Protein AF-A0A936VKD1-F1 (afdb_monomer)

Nearest PDB structures (foldseek):
  4mxm-assembly1_B  TM=1.965E-01  e=1.197E+00  Pseudomonas fluorescens A506
  6e3b-assembly11_K  TM=2.755E-01  e=7.730E+00  Saccharomyces cerevisiae

Foldseek 3Di:
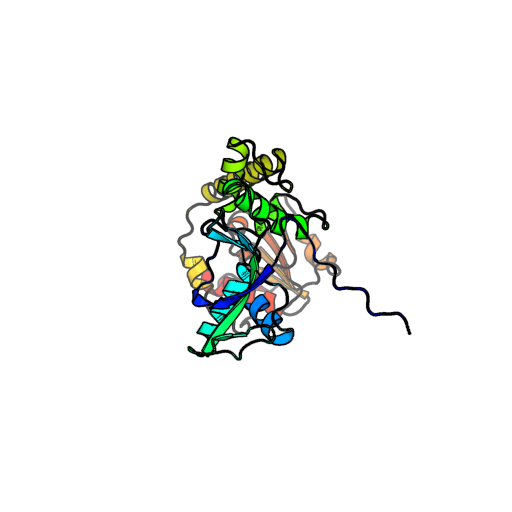DDDDPDPDDDDDFDKDKDWAFLVQAFAQPLAQFDAPLVVLLVCCQVPNDDDAFEAAPQRNHGLDPRSNSVSVVVCVVVVHDHGPQWDADPPPRGTIHIYMYTPHDPHNLRSNLVSLCVQLVVCVVPPDALVRSCVRGHPSPLVSQVVCVVVVNHRPNDDPVSSVVVVVVVVVVVVVVVVDDDDDCVLVVVVPDDDDFFPDFDDAQWWKQQALEIEHQYDPPPVCVSQVVVPDDPQEDEAEQDALCNCVDPSVVRGHYHYYHNDRRRVSSNQRSSCVVPNPVRMDID

Radius of gyration: 26.76 Å; Cα contacts (8 Å, |Δi|>4): 405; chains: 1; bounding box: 60×56×86 Å

Solvent-accessible surface area (backbone atoms only — not comparable to full-atom values): 16438 Å² total; per-residue (Å²): 132,82,76,81,74,76,83,82,79,85,84,77,83,53,80,42,80,46,73,43,53,57,88,72,66,41,65,47,89,83,63,30,67,64,64,65,42,66,63,46,38,52,48,29,65,76,72,25,55,83,76,61,26,33,44,22,76,48,63,70,16,26,52,41,47,49,54,61,50,52,16,50,53,49,40,56,75,70,69,51,81,85,38,52,69,52,46,63,40,92,86,80,65,44,52,14,42,47,31,34,34,54,70,52,41,96,34,41,71,52,35,54,28,48,34,50,28,65,58,47,56,73,49,59,85,69,79,63,50,62,68,61,55,48,70,48,35,43,88,58,42,63,58,53,55,49,55,25,49,76,70,72,54,56,32,92,74,48,55,75,66,41,55,50,52,49,51,52,52,52,50,53,50,51,52,54,53,69,74,42,77,88,71,67,67,60,70,62,66,67,64,75,58,84,84,66,82,54,85,45,89,51,50,79,75,42,42,30,37,52,62,87,24,39,42,33,21,33,46,76,81,81,40,38,86,74,56,54,79,73,72,63,69,96,56,50,43,83,35,75,69,45,55,48,59,54,83,72,36,78,65,42,82,75,26,41,37,45,29,26,18,60,49,33,66,52,47,8,34,28,53,43,53,48,28,75,77,63,35,71,86,37,50,47,75,114

Mean predicted aligned error: 15.58 Å

Structure (mmCIF, N/CA/C/O backbone):
data_AF-A0A936VKD1-F1
#
_entry.id   AF-A0A936VKD1-F1
#
loop_
_atom_site.group_PDB
_atom_site.id
_atom_site.type_symbol
_atom_site.label_atom_id
_atom_site.label_alt_id
_atom_site.label_comp_id
_atom_site.label_asym_id
_atom_site.label_entity_id
_atom_site.label_seq_id
_atom_site.pdbx_PDB_ins_code
_atom_site.Cartn_x
_atom_site.Cartn_y
_atom_site.Cartn_z
_atom_site.occupancy
_atom_site.B_iso_or_equiv
_atom_site.auth_seq_id
_atom_site.auth_comp_id
_atom_site.auth_asym_id
_atom_site.auth_atom_id
_atom_site.pdbx_PDB_model_num
ATOM 1 N N . MET A 1 1 ? 5.216 -3.128 50.193 1.00 58.25 1 MET A N 1
ATOM 2 C CA . MET A 1 1 ? 4.103 -3.042 49.227 1.00 58.25 1 MET A CA 1
ATOM 3 C C . MET A 1 1 ? 4.011 -1.588 48.810 1.00 58.25 1 MET A C 1
ATOM 5 O O . MET A 1 1 ? 3.770 -0.765 49.679 1.00 58.25 1 MET A O 1
ATOM 9 N N . GLN A 1 2 ? 4.347 -1.260 47.561 1.00 56.03 2 GLN A N 1
ATOM 10 C CA . GLN A 1 2 ? 4.120 0.087 47.027 1.00 56.03 2 GLN A CA 1
ATOM 11 C C . GLN A 1 2 ? 2.610 0.288 46.870 1.00 56.03 2 GLN A C 1
ATOM 13 O O . GLN A 1 2 ? 1.929 -0.613 46.381 1.00 56.03 2 GLN A O 1
ATOM 18 N N . GLU A 1 3 ? 2.099 1.431 47.327 1.00 60.09 3 GLU A N 1
ATOM 19 C CA . GLU A 1 3 ? 0.733 1.863 47.032 1.00 60.09 3 GLU A CA 1
ATOM 20 C C . GLU A 1 3 ? 0.516 1.870 45.510 1.00 60.09 3 GLU A C 1
ATOM 22 O O . GLU A 1 3 ? 1.412 2.302 44.776 1.00 60.09 3 GLU A O 1
ATOM 27 N N . PRO A 1 4 ? -0.638 1.393 45.008 1.00 67.69 4 PRO A N 1
ATOM 28 C CA . PRO A 1 4 ? -0.963 1.545 43.601 1.00 67.69 4 PRO A CA 1
ATOM 29 C C . PRO A 1 4 ? -1.038 3.043 43.303 1.00 67.69 4 PRO A C 1
ATOM 31 O O . PRO A 1 4 ? -1.819 3.766 43.922 1.00 67.69 4 PRO A O 1
ATOM 34 N N . ALA A 1 5 ? -0.190 3.508 42.385 1.00 72.06 5 ALA A N 1
ATOM 35 C CA . ALA A 1 5 ? -0.226 4.883 41.915 1.00 72.06 5 ALA A CA 1
ATOM 36 C C . ALA A 1 5 ? -1.662 5.231 41.495 1.00 72.06 5 ALA A C 1
ATOM 38 O O . ALA A 1 5 ? -2.307 4.456 40.783 1.00 72.06 5 ALA A O 1
ATOM 39 N N . LEU A 1 6 ? -2.163 6.377 41.965 1.00 65.12 6 LEU A N 1
ATOM 40 C CA . LEU A 1 6 ? -3.456 6.914 41.544 1.00 65.12 6 LEU A CA 1
ATOM 41 C C . LEU A 1 6 ? -3.527 6.904 40.008 1.00 65.12 6 LEU A C 1
ATOM 43 O O . LEU A 1 6 ? -2.542 7.286 39.367 1.00 65.12 6 LEU A O 1
ATOM 47 N N . PRO A 1 7 ? -4.652 6.478 39.405 1.00 71.50 7 PRO A N 1
ATOM 48 C CA . PRO A 1 7 ? -4.794 6.509 37.959 1.00 71.50 7 PRO A CA 1
ATOM 49 C C . PRO A 1 7 ? -4.613 7.952 37.490 1.00 71.50 7 PRO A C 1
ATOM 51 O O . PRO A 1 7 ? -5.345 8.853 37.899 1.00 71.50 7 PRO A O 1
ATOM 54 N N . LEU A 1 8 ? -3.588 8.174 36.668 1.00 79.50 8 LEU A N 1
ATOM 55 C CA . LEU A 1 8 ? -3.381 9.447 35.998 1.00 79.50 8 LEU A CA 1
ATOM 56 C C . LEU A 1 8 ? -4.588 9.683 35.086 1.00 79.50 8 LEU A C 1
ATOM 58 O O . LEU A 1 8 ? -4.890 8.842 34.242 1.00 79.50 8 LEU A O 1
ATOM 62 N N . THR A 1 9 ? -5.265 10.818 35.251 1.00 85.00 9 THR A N 1
ATOM 63 C CA . THR A 1 9 ? -6.270 11.290 34.294 1.00 85.00 9 THR A CA 1
ATOM 64 C C . THR A 1 9 ? -5.561 12.220 33.313 1.00 85.00 9 THR A C 1
ATOM 66 O O . THR A 1 9 ? -5.313 13.377 33.665 1.00 85.00 9 THR A O 1
ATOM 69 N N . PRO A 1 10 ? -5.159 11.741 32.123 1.00 86.25 10 PRO A N 1
ATOM 70 C CA . PRO A 1 10 ? -4.531 12.599 31.126 1.00 86.25 10 PRO A CA 1
ATOM 71 C C . PRO A 1 10 ? -5.489 13.720 30.685 1.00 86.25 10 PRO A C 1
ATOM 73 O O . PRO A 1 10 ? -6.709 13.547 30.689 1.00 86.25 10 PRO A O 1
ATOM 76 N N . THR A 1 11 ? -4.936 14.873 30.306 1.00 87.88 11 THR A N 1
ATOM 77 C CA . THR A 1 11 ? -5.671 16.025 29.755 1.00 87.88 11 THR A CA 1
ATOM 78 C C . THR A 1 11 ? -5.148 16.366 28.355 1.00 87.88 11 THR A C 1
ATOM 80 O O . THR A 1 11 ? -3.993 16.078 28.045 1.00 87.88 11 THR A O 1
ATOM 83 N N . GLY A 1 12 ? -5.989 16.975 27.509 1.00 87.81 12 GLY A N 1
ATOM 84 C CA . GLY A 1 12 ? -5.651 17.375 26.133 1.00 87.81 12 GLY A CA 1
ATOM 85 C C . GLY A 1 12 ? -6.444 16.622 25.060 1.00 87.81 12 GLY A C 1
ATOM 86 O O . GLY A 1 12 ? -7.459 15.994 25.366 1.00 87.81 12 GLY A O 1
ATOM 87 N N . ASP A 1 13 ? -5.970 16.692 23.815 1.00 88.62 13 ASP A N 1
ATOM 88 C CA . ASP A 1 13 ? -6.517 15.930 22.687 1.00 88.62 13 ASP A CA 1
ATOM 89 C C . ASP A 1 13 ? -5.991 14.495 22.766 1.00 88.62 13 ASP A C 1
ATOM 91 O O . ASP A 1 13 ? -4.842 14.209 22.429 1.00 88.62 13 ASP A O 1
ATOM 95 N N . LEU A 1 14 ? -6.819 13.598 23.300 1.00 93.12 14 LEU A N 1
ATOM 96 C CA . LEU A 1 14 ? -6.437 12.220 23.592 1.00 93.12 14 LEU A CA 1
ATOM 97 C C . LEU A 1 14 ? -7.019 11.250 22.573 1.00 93.12 14 LEU A C 1
ATOM 99 O O . LEU A 1 14 ? -8.158 11.397 22.130 1.00 93.12 14 LEU A O 1
ATOM 103 N N . LEU A 1 15 ? -6.260 10.192 22.296 1.00 95.38 15 LEU A N 1
ATOM 104 C CA . LEU A 1 15 ? -6.776 9.031 21.589 1.00 95.38 15 LEU A CA 1
ATOM 105 C C . LEU A 1 15 ? -7.700 8.221 22.500 1.00 95.38 15 LEU A C 1
ATOM 107 O O . LEU A 1 15 ? -7.407 7.968 23.670 1.00 95.38 15 LEU A O 1
ATOM 111 N N . THR A 1 16 ? -8.807 7.764 21.929 1.00 95.50 16 THR A N 1
ATOM 112 C CA . THR A 1 16 ? -9.763 6.860 22.570 1.00 95.50 16 THR A CA 1
ATOM 113 C C . THR A 1 16 ? -10.031 5.672 21.663 1.00 95.50 16 THR A C 1
ATOM 115 O O . THR A 1 16 ? -10.174 5.832 20.456 1.00 95.50 16 THR A O 1
ATOM 118 N N . LEU A 1 17 ? -10.123 4.473 22.238 1.00 96.88 17 LEU A N 1
ATOM 119 C CA . LEU A 1 17 ? -10.451 3.261 21.494 1.00 96.88 17 LEU A CA 1
ATOM 120 C C . LEU A 1 17 ? -11.925 2.917 21.701 1.00 96.88 17 LEU A C 1
ATOM 122 O O . LEU A 1 17 ? -12.384 2.770 22.835 1.00 96.88 17 LEU A O 1
ATOM 126 N N . ARG A 1 18 ? -12.670 2.783 20.605 1.00 97.00 18 ARG A N 1
ATOM 127 C CA . ARG A 1 18 ? -14.089 2.410 20.618 1.00 97.00 18 ARG A CA 1
ATOM 128 C C . ARG A 1 18 ? -14.335 1.283 19.629 1.00 97.00 18 ARG A C 1
ATOM 130 O O . ARG A 1 18 ? -13.748 1.265 18.557 1.00 97.00 18 ARG A O 1
ATOM 137 N N . TYR A 1 19 ? -15.216 0.356 19.987 1.00 97.44 19 TYR A N 1
ATOM 138 C CA . TYR A 1 19 ? -15.671 -0.679 19.065 1.00 97.44 19 TYR A CA 1
ATOM 139 C C . TYR A 1 19 ? -16.863 -0.158 18.264 1.00 97.44 19 TYR A C 1
ATOM 141 O O . TYR A 1 19 ? -17.827 0.324 18.859 1.00 97.44 19 TYR A O 1
ATOM 149 N N . VAL A 1 20 ? -16.803 -0.262 16.938 1.00 96.56 20 VAL A N 1
ATOM 150 C CA . VAL A 1 20 ? -17.886 0.149 16.029 1.00 96.56 20 VAL A CA 1
ATOM 151 C C . VAL A 1 20 ? -18.286 -1.010 15.118 1.00 96.56 20 VAL A C 1
ATOM 153 O O . VAL A 1 20 ? -17.421 -1.831 14.808 1.00 96.56 20 VAL A O 1
ATOM 156 N N . PRO A 1 21 ? -19.556 -1.100 14.681 1.00 97.31 21 PRO A N 1
ATOM 157 C CA . PRO A 1 21 ? -19.974 -2.109 13.711 1.00 97.31 21 PRO A CA 1
ATOM 158 C C . PRO A 1 21 ? -19.114 -2.058 12.445 1.00 97.31 21 PRO A C 1
ATOM 160 O O . PRO A 1 21 ? -18.787 -0.974 11.960 1.00 97.31 21 PRO A O 1
ATOM 163 N N . LEU A 1 22 ? -18.750 -3.219 11.903 1.00 96.44 22 LEU A N 1
ATOM 164 C CA . LEU A 1 22 ? -17.915 -3.329 10.704 1.00 96.44 22 LEU A CA 1
ATOM 165 C C . LEU A 1 22 ? -18.563 -2.648 9.486 1.00 96.44 22 LEU A C 1
ATOM 167 O O . LEU A 1 22 ? -17.861 -2.059 8.668 1.00 96.44 22 LEU A O 1
ATOM 171 N N . SER A 1 23 ? -19.895 -2.658 9.399 1.00 95.12 23 SER A N 1
ATOM 172 C CA . SER A 1 23 ? -20.678 -1.934 8.389 1.00 95.12 23 SER A CA 1
ATOM 173 C C . SER A 1 23 ? -20.593 -0.409 8.499 1.00 95.12 23 SER A C 1
ATOM 175 O O . SER A 1 23 ? -20.856 0.285 7.520 1.00 95.12 23 SER A O 1
ATOM 177 N N . ALA A 1 24 ? -20.214 0.129 9.663 1.00 94.44 24 ALA A N 1
ATOM 178 C CA . ALA A 1 24 ? -20.020 1.563 9.866 1.00 94.44 24 ALA A CA 1
ATOM 179 C C . ALA A 1 24 ? -18.603 2.031 9.491 1.00 94.44 24 ALA A C 1
ATOM 181 O O . ALA A 1 24 ? -18.321 3.229 9.563 1.00 94.44 24 ALA A O 1
ATOM 182 N N . ALA A 1 25 ? -17.705 1.114 9.113 1.00 92.94 25 ALA A N 1
ATOM 183 C CA . ALA A 1 25 ? -16.357 1.455 8.690 1.00 92.94 25 ALA A CA 1
ATOM 184 C C . ALA A 1 25 ? -16.382 2.241 7.372 1.00 92.94 25 ALA A C 1
ATOM 186 O O . ALA A 1 25 ? -16.797 1.728 6.332 1.00 92.94 25 ALA A O 1
ATOM 187 N N . LYS A 1 26 ? -15.914 3.489 7.424 1.00 93.50 26 LYS A N 1
ATOM 188 C CA . LYS A 1 26 ? -15.780 4.366 6.260 1.00 93.50 26 LYS A CA 1
ATOM 189 C C . LYS A 1 26 ? -14.318 4.438 5.862 1.00 93.50 26 LYS A C 1
ATOM 191 O O . LYS A 1 26 ? -13.493 4.872 6.660 1.00 93.50 26 LYS A O 1
ATOM 196 N N . LEU A 1 27 ? -14.007 4.018 4.644 1.00 91.75 27 LEU A N 1
ATOM 197 C CA . LEU A 1 27 ? -12.657 4.099 4.094 1.00 91.75 27 LEU A CA 1
ATOM 198 C C . LEU A 1 27 ? -12.457 5.443 3.398 1.00 91.75 27 LEU A C 1
ATOM 200 O O . LEU A 1 27 ? -13.410 6.039 2.891 1.00 91.75 27 LEU A O 1
ATOM 204 N N . TRP A 1 28 ? -11.216 5.918 3.381 1.00 87.75 28 TRP A N 1
ATOM 205 C CA . TRP A 1 28 ? -10.852 7.120 2.640 1.00 87.75 28 TRP A CA 1
ATOM 206 C C . TRP A 1 28 ? -11.022 6.892 1.129 1.00 87.75 28 TRP A C 1
ATOM 208 O O . TRP A 1 28 ? -10.318 6.088 0.525 1.00 87.75 28 TRP A O 1
ATOM 218 N N . ASP A 1 29 ? -11.950 7.629 0.520 1.00 84.62 29 ASP A N 1
ATOM 219 C CA . ASP A 1 29 ? -12.351 7.545 -0.893 1.00 84.62 29 ASP A CA 1
ATOM 220 C C . ASP A 1 29 ? -11.212 7.755 -1.906 1.00 84.62 29 ASP A C 1
ATOM 222 O O . ASP A 1 29 ? -11.223 7.151 -2.977 1.00 84.62 29 ASP A O 1
ATOM 226 N N . ARG A 1 30 ? -10.224 8.596 -1.578 1.00 84.19 30 ARG A N 1
ATOM 227 C CA . ARG A 1 30 ? -9.048 8.863 -2.424 1.00 84.19 30 ARG A CA 1
ATOM 228 C C . ARG A 1 30 ? -7.816 8.054 -2.020 1.00 84.19 30 ARG A C 1
ATOM 230 O O . ARG A 1 30 ? -6.728 8.329 -2.524 1.00 84.19 30 ARG A O 1
ATOM 237 N N . ASN A 1 31 ? -7.943 7.080 -1.121 1.00 84.94 31 ASN A N 1
ATOM 238 C CA . ASN A 1 3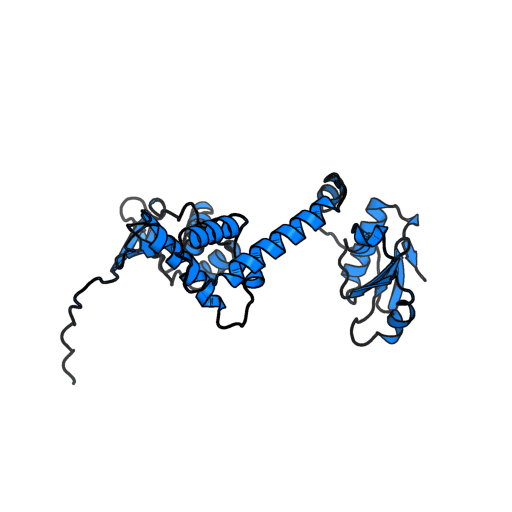1 ? -6.807 6.256 -0.730 1.00 84.94 31 ASN A CA 1
ATOM 239 C C . ASN A 1 31 ? -6.331 5.398 -1.910 1.00 84.94 31 ASN A C 1
ATOM 241 O O . ASN A 1 31 ? -6.927 4.375 -2.231 1.00 84.94 31 ASN A O 1
ATOM 245 N N . ALA A 1 32 ? -5.218 5.786 -2.528 1.00 83.38 32 ALA A N 1
ATOM 246 C CA . ALA A 1 32 ? -4.608 5.013 -3.602 1.00 83.38 32 ALA A CA 1
ATOM 247 C C . ALA A 1 32 ? -3.728 3.858 -3.086 1.00 83.38 32 ALA A C 1
ATOM 249 O O . ALA A 1 32 ? -3.095 3.184 -3.891 1.00 83.38 32 ALA A O 1
ATOM 250 N N . LYS A 1 33 ? -3.604 3.632 -1.771 1.00 91.69 33 LYS A N 1
ATOM 251 C CA . LYS A 1 33 ? -2.694 2.614 -1.232 1.00 91.69 33 LYS A CA 1
ATOM 252 C C . LYS A 1 33 ? -3.158 1.211 -1.628 1.00 91.69 33 LYS A C 1
ATOM 254 O O . LYS A 1 33 ? -4.296 0.834 -1.383 1.00 91.69 33 LYS A O 1
ATOM 259 N N . LEU A 1 34 ? -2.246 0.413 -2.181 1.00 88.94 34 LEU A N 1
ATOM 260 C CA . LEU A 1 34 ? -2.504 -0.995 -2.480 1.00 88.94 34 LEU A CA 1
ATOM 261 C C . LEU A 1 34 ? -2.416 -1.848 -1.210 1.00 88.94 34 LEU A C 1
ATOM 263 O O . LEU A 1 34 ? -1.584 -1.596 -0.324 1.00 88.94 34 LEU A O 1
ATOM 267 N N . HIS A 1 35 ? -3.247 -2.886 -1.147 1.00 90.00 35 HIS A N 1
ATOM 268 C CA . HIS A 1 35 ? -3.382 -3.768 0.006 1.00 90.00 35 HIS A CA 1
ATOM 269 C C . HIS A 1 35 ? -3.363 -5.241 -0.425 1.00 90.00 35 HIS A C 1
ATOM 271 O O . HIS A 1 35 ? -4.112 -5.645 -1.310 1.00 90.00 35 HIS A O 1
ATOM 277 N N . ASP A 1 36 ? -2.534 -6.057 0.232 1.00 92.81 36 ASP A N 1
ATOM 278 C CA . ASP A 1 36 ? -2.571 -7.515 0.084 1.00 92.81 36 ASP A CA 1
ATOM 279 C C . ASP A 1 36 ? -3.601 -8.097 1.059 1.00 92.81 36 ASP A C 1
ATOM 281 O O . ASP A 1 36 ? -3.300 -8.460 2.201 1.00 92.81 36 ASP A O 1
ATOM 285 N N . ILE A 1 37 ? -4.854 -8.131 0.609 1.00 93.44 37 ILE A N 1
ATOM 286 C CA . ILE A 1 37 ? -5.994 -8.577 1.414 1.00 93.44 37 ILE A CA 1
ATOM 287 C C . ILE A 1 37 ? -5.832 -10.032 1.874 1.00 93.44 37 ILE A C 1
ATOM 289 O O . ILE A 1 37 ? -6.180 -10.354 3.011 1.00 93.44 37 ILE A O 1
ATOM 293 N N . GLY A 1 38 ? -5.266 -10.902 1.032 1.00 94.75 38 GLY A N 1
ATOM 294 C CA . GLY A 1 38 ? -5.079 -12.318 1.348 1.00 94.75 38 GLY A CA 1
ATOM 295 C C . GLY A 1 38 ? -4.063 -12.532 2.470 1.00 94.75 38 GLY A C 1
ATOM 296 O O . GLY A 1 38 ? -4.350 -13.231 3.452 1.00 94.75 38 GLY A O 1
ATOM 297 N N . ALA A 1 39 ? -2.899 -11.885 2.374 1.00 95.12 39 ALA A N 1
ATOM 298 C CA . ALA A 1 39 ? -1.882 -11.946 3.421 1.00 95.12 39 ALA A CA 1
ATOM 299 C C . ALA A 1 39 ? -2.371 -11.303 4.729 1.00 95.12 39 ALA A C 1
ATOM 301 O O . ALA A 1 39 ? -2.155 -11.854 5.814 1.00 95.12 39 ALA A O 1
ATOM 302 N N . LEU A 1 40 ? -3.086 -10.175 4.642 1.00 96.31 40 LEU A N 1
ATOM 303 C CA . LEU A 1 40 ? -3.670 -9.500 5.803 1.00 96.31 40 LEU A CA 1
ATOM 304 C C . LEU A 1 40 ? -4.704 -10.376 6.518 1.00 96.31 40 LEU A C 1
ATOM 306 O O . LEU A 1 40 ? -4.614 -10.537 7.735 1.00 96.31 40 LEU A O 1
ATOM 310 N N . ALA A 1 41 ? -5.642 -10.979 5.783 1.00 96.38 41 ALA A N 1
ATOM 311 C CA . ALA A 1 41 ? -6.643 -11.882 6.350 1.00 96.38 41 ALA A CA 1
ATOM 312 C C . ALA A 1 41 ? -5.985 -13.090 7.036 1.00 96.38 41 ALA A C 1
ATOM 314 O O . ALA A 1 41 ? -6.334 -13.432 8.167 1.00 96.38 41 ALA A O 1
ATOM 315 N N . THR A 1 42 ? -4.969 -13.680 6.397 1.00 96.94 42 THR A N 1
ATOM 316 C CA . THR A 1 42 ? -4.190 -14.793 6.963 1.00 96.94 42 THR A CA 1
ATOM 317 C C . THR A 1 42 ? -3.502 -14.384 8.268 1.00 96.94 42 THR A C 1
ATOM 319 O O . THR A 1 42 ? -3.612 -15.076 9.281 1.00 96.94 42 THR A O 1
ATOM 322 N N . SER A 1 43 ? -2.839 -13.227 8.279 1.00 97.81 43 SER A N 1
ATOM 323 C CA . SER A 1 43 ? -2.171 -12.691 9.469 1.00 97.81 43 SER A CA 1
ATOM 324 C C . SER A 1 43 ? -3.156 -12.421 10.612 1.00 97.81 43 SER A C 1
ATOM 326 O O . SER A 1 43 ? -2.914 -12.819 11.755 1.00 97.81 43 SER A O 1
ATOM 328 N N . ILE A 1 44 ? -4.309 -11.816 10.307 1.00 98.19 44 ILE A N 1
ATOM 329 C CA . ILE A 1 44 ? -5.375 -11.545 11.279 1.00 98.19 44 ILE A CA 1
ATOM 330 C C . ILE A 1 44 ? -5.931 -12.850 11.862 1.00 98.19 44 ILE A C 1
ATOM 332 O O . ILE A 1 44 ? -6.109 -12.940 13.079 1.00 98.19 44 ILE A O 1
ATOM 336 N N . ALA A 1 45 ? -6.176 -13.867 11.034 1.00 97.00 45 ALA A N 1
ATOM 337 C CA . ALA A 1 45 ? -6.657 -15.168 11.493 1.00 97.00 45 ALA A CA 1
ATOM 338 C C . ALA A 1 45 ? -5.658 -15.840 12.452 1.00 97.00 45 ALA A C 1
ATOM 340 O O . ALA A 1 45 ? -6.046 -16.330 13.514 1.00 97.00 45 ALA A O 1
ATOM 341 N N . LEU A 1 46 ? -4.362 -15.804 12.123 1.00 97.44 46 LEU A N 1
ATOM 342 C CA . LEU A 1 46 ? -3.306 -16.429 12.926 1.00 97.44 46 LEU A CA 1
ATOM 343 C C . LEU A 1 46 ? -3.023 -15.683 14.236 1.00 97.44 46 LEU A C 1
ATOM 345 O O . LEU A 1 46 ? -2.801 -16.296 15.285 1.00 97.44 46 LEU A O 1
ATOM 349 N N . HIS A 1 47 ? -2.989 -14.352 14.193 1.00 97.75 47 HIS A N 1
ATOM 350 C CA . HIS A 1 47 ? -2.437 -13.547 15.284 1.00 97.75 47 HIS A CA 1
ATOM 351 C C . HIS A 1 47 ? -3.478 -12.730 16.050 1.00 97.75 47 HIS A C 1
ATOM 353 O O . HIS A 1 47 ? -3.162 -12.213 17.136 1.00 97.75 47 HIS A O 1
ATOM 359 N N . GLY A 1 48 ? -4.709 -12.678 15.544 1.00 97.69 48 GLY A N 1
ATOM 360 C CA . GLY A 1 48 ? -5.748 -11.755 15.971 1.00 97.69 48 GLY A CA 1
ATOM 361 C C . GLY A 1 48 ? -5.544 -10.355 15.394 1.00 97.69 48 GLY A C 1
ATOM 362 O O . GLY A 1 48 ? -4.469 -9.993 14.918 1.00 97.69 48 GLY A O 1
ATOM 363 N N . PHE A 1 49 ? -6.586 -9.542 15.494 1.00 97.94 49 PHE A N 1
ATOM 364 C CA . PHE A 1 49 ? -6.563 -8.137 15.133 1.00 97.94 49 PHE A CA 1
ATOM 365 C C . PHE A 1 49 ? -5.908 -7.314 16.247 1.00 97.94 49 PHE A C 1
ATOM 367 O O . PHE A 1 49 ? -6.386 -7.314 17.384 1.00 97.94 49 PHE A O 1
ATOM 374 N N . ARG A 1 50 ? -4.783 -6.656 15.945 1.00 95.94 50 ARG A N 1
ATOM 375 C CA . ARG A 1 50 ? -3.937 -5.991 16.957 1.00 95.94 50 ARG A CA 1
ATOM 376 C C . ARG A 1 50 ? -3.693 -4.511 16.727 1.00 95.94 50 ARG A C 1
ATOM 378 O O . ARG A 1 50 ? -3.254 -3.845 17.656 1.00 95.94 50 ARG A O 1
ATOM 385 N N . ASP A 1 51 ? -3.949 -4.027 15.521 1.00 94.19 51 ASP A N 1
ATOM 386 C CA . ASP A 1 51 ? -3.600 -2.668 15.132 1.00 94.19 51 ASP A CA 1
ATOM 387 C C . ASP A 1 51 ? -4.847 -1.955 14.581 1.00 94.19 51 ASP A C 1
ATOM 389 O O . ASP A 1 51 ? -5.216 -2.169 13.417 1.00 94.19 51 ASP A O 1
ATOM 393 N N . PRO A 1 52 ? -5.579 -1.230 15.451 1.00 96.44 52 PRO A N 1
ATOM 394 C CA . PRO A 1 52 ? -6.849 -0.606 15.103 1.00 96.44 52 PRO A CA 1
ATOM 395 C C . PRO A 1 52 ? -6.673 0.522 14.076 1.00 96.44 52 PRO A C 1
ATOM 397 O O . PRO A 1 52 ? -5.711 1.277 14.177 1.00 96.44 52 PRO A O 1
ATOM 400 N N . PRO A 1 53 ? -7.589 0.677 13.100 1.00 96.94 53 PRO A N 1
ATOM 401 C CA . PRO A 1 53 ? -7.638 1.880 12.273 1.00 96.94 53 PRO A CA 1
ATOM 402 C C . PRO A 1 53 ? -7.945 3.115 13.129 1.00 96.94 53 PRO A C 1
ATOM 404 O O . PRO A 1 53 ? -8.583 3.001 14.181 1.00 96.94 53 PRO A O 1
ATOM 407 N N . ALA A 1 54 ? -7.558 4.294 12.647 1.00 97.19 54 ALA A N 1
ATOM 408 C CA . ALA A 1 54 ? -7.957 5.568 13.236 1.00 97.19 54 ALA A CA 1
ATOM 409 C C . ALA A 1 54 ? -8.961 6.290 12.341 1.00 97.19 54 ALA A C 1
ATOM 411 O O . ALA A 1 54 ? -8.759 6.419 11.132 1.00 97.19 54 ALA A O 1
ATOM 412 N N . TYR A 1 55 ? -10.041 6.764 12.953 1.00 97.44 55 TYR A N 1
ATOM 413 C CA . TYR A 1 55 ? -11.019 7.638 12.325 1.00 97.44 55 TYR A CA 1
ATOM 414 C C . TYR A 1 55 ? -10.591 9.096 12.472 1.00 97.44 55 TYR A C 1
ATOM 416 O O . TYR A 1 55 ? -10.252 9.522 13.575 1.00 97.44 55 TYR A O 1
ATOM 424 N N . ASP A 1 56 ? -10.691 9.851 11.381 1.00 97.25 56 ASP A N 1
ATOM 425 C CA . ASP A 1 56 ? -10.437 11.288 11.352 1.00 97.25 56 ASP A CA 1
ATOM 426 C C . ASP A 1 56 ? -11.719 12.048 10.979 1.00 97.25 56 ASP A C 1
ATOM 428 O O . ASP A 1 56 ? -12.328 11.815 9.930 1.00 97.25 56 ASP A O 1
ATOM 432 N N . ALA A 1 57 ? -12.143 12.973 11.840 1.00 95.75 57 ALA A N 1
ATOM 433 C CA . ALA A 1 57 ? -13.368 13.741 11.643 1.00 95.75 57 ALA A CA 1
ATOM 434 C C . ALA A 1 57 ? -13.306 14.733 10.469 1.00 95.75 57 ALA A C 1
ATOM 436 O O . ALA A 1 57 ? -14.350 15.043 9.894 1.00 95.75 57 ALA A O 1
ATOM 437 N N . ALA A 1 58 ? -12.124 15.234 10.099 1.00 95.62 58 ALA A N 1
ATOM 438 C CA . ALA A 1 58 ? -11.969 16.121 8.947 1.00 95.62 58 ALA A CA 1
ATOM 439 C C . ALA A 1 58 ? -12.047 15.355 7.618 1.00 95.62 58 ALA A C 1
ATOM 441 O O . ALA A 1 58 ? -12.400 15.944 6.591 1.00 95.62 58 ALA A O 1
ATOM 442 N N . LEU A 1 59 ? -11.738 14.056 7.642 1.00 94.00 59 LEU A N 1
ATOM 443 C CA . LEU A 1 59 ? -11.904 13.145 6.512 1.00 94.00 59 LEU A CA 1
ATOM 4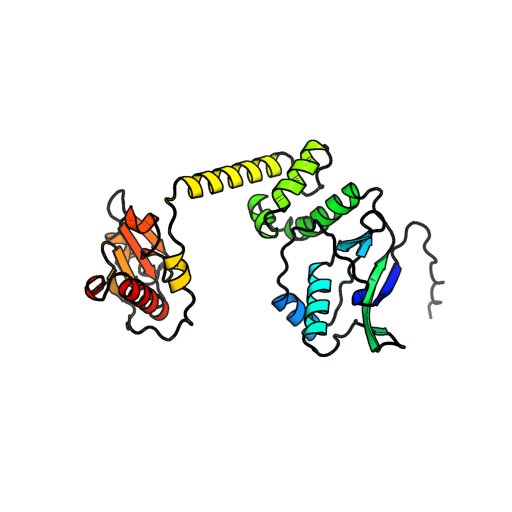44 C C . LEU A 1 59 ? -13.288 12.470 6.476 1.00 94.00 59 LEU A C 1
ATOM 446 O O . LEU A 1 59 ? -13.718 12.048 5.406 1.00 94.00 59 LEU A O 1
ATOM 450 N N . ASP A 1 60 ? -13.972 12.377 7.623 1.00 95.38 60 ASP A N 1
ATOM 451 C CA . ASP A 1 60 ? -15.157 11.523 7.846 1.00 95.38 60 ASP A CA 1
ATOM 452 C C . ASP A 1 60 ? -14.905 10.063 7.420 1.00 95.38 60 ASP A C 1
ATOM 454 O O . ASP A 1 60 ? -15.776 9.374 6.886 1.00 95.38 60 ASP A O 1
ATOM 458 N N . ALA A 1 61 ? -13.677 9.587 7.634 1.00 96.62 61 ALA A N 1
ATOM 459 C CA . ALA A 1 61 ? -13.242 8.252 7.245 1.00 96.62 61 ALA A CA 1
ATOM 460 C C . ALA A 1 61 ? -12.014 7.797 8.043 1.00 96.62 61 ALA A C 1
ATOM 462 O O . ALA A 1 61 ? -11.428 8.552 8.821 1.00 96.62 61 ALA A O 1
ATOM 463 N N . PHE A 1 62 ? -11.615 6.545 7.837 1.00 96.25 62 PHE A N 1
ATOM 464 C CA . PHE A 1 62 ? -10.379 6.002 8.372 1.00 96.25 62 PHE A CA 1
ATOM 465 C C . PHE A 1 62 ? -9.182 6.532 7.591 1.00 96.25 62 PHE A C 1
ATOM 467 O O . PHE A 1 62 ? -9.020 6.271 6.396 1.00 96.25 62 PHE A O 1
ATOM 474 N N . VAL A 1 63 ? -8.326 7.270 8.290 1.00 95.12 63 VAL A N 1
ATOM 475 C CA . VAL A 1 63 ? -7.101 7.829 7.712 1.00 95.12 63 VAL A CA 1
ATOM 476 C C . VAL A 1 63 ? -5.979 6.786 7.644 1.00 95.12 63 VAL A C 1
ATOM 478 O O . VAL A 1 63 ? -5.130 6.833 6.757 1.00 95.12 63 VAL A O 1
ATOM 481 N N . GLU A 1 64 ? -6.025 5.781 8.520 1.00 94.00 64 GLU A N 1
ATOM 482 C CA . GLU A 1 64 ? -5.088 4.659 8.571 1.00 94.00 64 GLU A CA 1
ATOM 483 C C . GLU A 1 64 ? -5.809 3.333 8.845 1.00 94.00 64 GLU A C 1
ATOM 485 O O . GLU A 1 64 ? -6.941 3.297 9.328 1.00 94.00 64 GLU A O 1
ATOM 490 N N . GLY A 1 65 ? -5.152 2.215 8.528 1.00 94.25 65 GLY A N 1
ATOM 491 C CA . GLY A 1 65 ? -5.718 0.879 8.737 1.00 94.25 65 GLY A CA 1
ATOM 492 C C . GLY A 1 65 ? -6.789 0.457 7.718 1.00 94.25 65 GLY A C 1
ATOM 493 O O . GLY A 1 65 ? -7.502 -0.516 7.973 1.00 94.25 65 GLY A O 1
ATOM 494 N N . ASN A 1 66 ? -6.876 1.130 6.561 1.00 93.75 66 ASN A N 1
ATOM 495 C CA . ASN A 1 66 ? -7.817 0.806 5.478 1.00 93.75 66 ASN A CA 1
ATOM 496 C C . ASN A 1 66 ? -7.704 -0.665 5.028 1.00 93.75 66 ASN A C 1
ATOM 498 O O . ASN A 1 66 ? -8.658 -1.418 5.193 1.00 93.75 66 ASN A O 1
ATOM 502 N N . GLY A 1 67 ? -6.520 -1.133 4.614 1.00 94.19 67 GLY A N 1
ATOM 503 C CA . GLY A 1 67 ? -6.350 -2.521 4.153 1.00 94.19 67 GLY A CA 1
ATOM 504 C C . GLY A 1 67 ? -6.705 -3.600 5.185 1.00 94.19 67 GLY A C 1
ATOM 505 O O . GLY A 1 67 ? -7.248 -4.646 4.841 1.00 94.19 67 GLY A O 1
ATOM 506 N N . ARG A 1 68 ? -6.452 -3.360 6.479 1.00 95.25 68 ARG A N 1
ATOM 507 C CA . ARG A 1 68 ? -6.860 -4.290 7.552 1.00 95.25 68 ARG A CA 1
ATOM 508 C C . ARG A 1 68 ? -8.375 -4.315 7.742 1.00 95.25 68 ARG A C 1
ATOM 510 O O . ARG A 1 68 ? -8.936 -5.359 8.063 1.00 95.25 68 ARG A O 1
ATOM 517 N N . THR A 1 69 ? -9.021 -3.171 7.551 1.00 96.25 69 THR A N 1
ATOM 518 C CA . THR A 1 69 ? -10.478 -3.047 7.596 1.00 96.25 69 THR A CA 1
ATOM 519 C C . THR A 1 69 ? -11.111 -3.772 6.411 1.00 96.25 69 THR A C 1
ATOM 521 O O . THR A 1 69 ? -12.020 -4.572 6.613 1.00 96.25 69 THR A O 1
ATOM 524 N N . GLU A 1 70 ? -10.575 -3.586 5.204 1.00 95.69 70 GLU A N 1
ATOM 525 C CA . GLU A 1 70 ? -10.999 -4.314 4.002 1.00 95.69 70 GLU A CA 1
ATOM 526 C C . GLU A 1 70 ? -10.813 -5.826 4.157 1.00 95.69 70 GLU A C 1
ATOM 528 O O . GLU A 1 70 ? -11.713 -6.599 3.835 1.00 95.69 70 GLU A O 1
ATOM 533 N N . ALA A 1 71 ? -9.687 -6.266 4.729 1.00 96.62 71 ALA A N 1
ATOM 534 C CA . ALA A 1 71 ? -9.463 -7.677 5.023 1.00 96.62 71 ALA A CA 1
ATOM 535 C C . ALA A 1 71 ? -10.512 -8.244 5.988 1.00 96.62 71 ALA A C 1
ATOM 537 O O . ALA A 1 71 ? -11.030 -9.332 5.748 1.00 96.62 71 ALA A O 1
ATOM 538 N N . LEU A 1 72 ? -10.899 -7.504 7.032 1.00 97.38 72 LEU A N 1
ATOM 539 C CA . LEU A 1 72 ? -11.984 -7.923 7.923 1.00 97.38 72 LEU A CA 1
ATOM 540 C C . LEU A 1 72 ? -13.347 -7.962 7.227 1.00 97.38 72 LEU A C 1
ATOM 542 O O . LEU A 1 72 ? -14.106 -8.903 7.453 1.00 97.38 72 LEU A O 1
ATOM 546 N N . GLN A 1 73 ? -13.661 -6.969 6.391 1.00 95.69 73 GLN A N 1
ATOM 547 C CA . GLN A 1 73 ? -14.891 -6.951 5.591 1.00 95.69 73 GLN A CA 1
ATOM 548 C C . GLN A 1 73 ? -14.952 -8.166 4.664 1.00 95.69 73 GLN A C 1
ATOM 550 O O . GLN A 1 73 ? -15.978 -8.843 4.600 1.00 95.69 73 GLN A O 1
ATOM 555 N N . TRP A 1 74 ? -13.834 -8.495 4.014 1.00 96.75 74 TRP A N 1
ATOM 556 C CA . TRP A 1 74 ? -13.705 -9.688 3.189 1.00 96.75 74 TRP A CA 1
ATOM 557 C C . TRP A 1 74 ? -13.880 -10.972 4.012 1.00 96.75 74 TRP A C 1
ATOM 559 O O . TRP A 1 74 ? -14.709 -11.805 3.656 1.00 96.75 74 TRP A O 1
ATOM 569 N N . MET A 1 75 ? -13.184 -11.118 5.147 1.00 97.25 75 MET A N 1
ATOM 570 C CA . MET A 1 75 ? -13.310 -12.289 6.032 1.00 97.25 75 MET A CA 1
ATOM 571 C C . MET A 1 75 ? -14.755 -12.496 6.505 1.00 97.25 75 MET A C 1
ATOM 573 O O . MET A 1 75 ? -15.253 -13.622 6.491 1.00 97.25 75 MET A O 1
ATOM 577 N N . TYR A 1 76 ? -15.437 -11.411 6.885 1.00 95.75 76 TYR A N 1
ATOM 578 C CA . TYR A 1 76 ? -16.840 -11.436 7.295 1.00 95.75 76 TYR A CA 1
ATOM 579 C C . TYR A 1 76 ? -17.760 -11.870 6.147 1.00 95.75 76 TYR A C 1
ATOM 581 O O . TYR A 1 76 ? -18.589 -12.760 6.326 1.00 95.75 76 TYR A O 1
ATOM 589 N N . ALA A 1 77 ? -17.577 -11.302 4.950 1.00 95.19 77 ALA A N 1
ATOM 590 C CA . ALA A 1 77 ? -18.359 -11.653 3.763 1.00 95.19 77 ALA A CA 1
ATOM 591 C C . ALA A 1 77 ? -18.162 -13.115 3.322 1.00 95.19 77 ALA A C 1
ATOM 593 O O . ALA A 1 77 ? -19.089 -13.728 2.798 1.00 95.19 77 ALA A O 1
ATOM 594 N N . GLN A 1 78 ? -16.979 -13.686 3.564 1.00 95.62 78 GLN A N 1
ATOM 595 C CA . GLN A 1 78 ? -16.678 -15.099 3.310 1.00 95.62 78 GLN A CA 1
ATOM 596 C C . GLN A 1 78 ? -17.144 -16.039 4.437 1.00 95.62 78 GLN A C 1
ATOM 598 O O . GLN A 1 78 ? -16.908 -17.244 4.364 1.00 95.62 78 GLN A O 1
ATOM 603 N N . GLY A 1 79 ? -17.786 -15.518 5.489 1.00 94.81 79 GLY A N 1
ATOM 604 C CA . GLY A 1 79 ? -18.283 -16.324 6.605 1.00 94.81 79 GLY A CA 1
ATOM 605 C C . GLY A 1 79 ? -17.178 -16.984 7.432 1.00 94.81 79 GLY A C 1
ATOM 606 O O . GLY A 1 79 ? -17.409 -18.039 8.022 1.00 94.81 79 GLY A O 1
ATOM 607 N N . GLN A 1 80 ? -15.977 -16.399 7.462 1.00 95.94 80 GLN A N 1
ATOM 608 C CA . GLN A 1 80 ? -14.881 -16.929 8.270 1.00 95.94 80 GLN A CA 1
ATOM 609 C C . GLN A 1 80 ? -15.160 -16.791 9.771 1.00 95.94 80 GLN A C 1
ATOM 611 O O . GLN A 1 80 ? -16.024 -16.029 10.208 1.00 95.94 80 GLN A O 1
ATOM 616 N N . GLU A 1 81 ? -14.400 -17.523 10.588 1.00 95.94 81 GLU A N 1
ATOM 617 C CA . GLU A 1 81 ? -14.471 -17.373 12.038 1.00 95.94 81 GLU A CA 1
ATOM 618 C C . GLU A 1 81 ? -14.020 -15.976 12.479 1.00 95.94 81 GLU A C 1
ATOM 620 O O . GLU A 1 81 ? -13.057 -15.410 11.957 1.00 95.94 81 GLU A O 1
ATOM 625 N N . ARG A 1 82 ? -14.706 -15.429 13.489 1.00 97.50 82 ARG A N 1
ATOM 626 C CA . ARG A 1 82 ? -14.384 -14.117 14.060 1.00 97.50 82 ARG A CA 1
ATOM 627 C C . ARG A 1 82 ? -12.968 -14.116 14.646 1.00 97.50 82 ARG A C 1
ATOM 629 O O . ARG A 1 82 ? -12.727 -14.830 15.625 1.00 97.50 82 ARG A O 1
ATOM 636 N N . PRO A 1 83 ? -12.065 -13.243 14.166 1.00 97.88 83 PRO A N 1
ATOM 637 C CA . PRO A 1 83 ? -10.728 -13.140 14.726 1.00 97.88 83 PRO A CA 1
ATOM 638 C C . PRO A 1 83 ? -10.741 -12.639 16.172 1.00 97.88 83 PRO A C 1
ATOM 640 O O . PRO A 1 83 ? -11.588 -11.842 16.593 1.00 97.88 83 PRO A O 1
ATOM 643 N N . ARG A 1 84 ? -9.735 -13.047 16.950 1.00 98.12 84 ARG A N 1
ATOM 644 C CA . ARG A 1 84 ? -9.460 -12.436 18.259 1.00 98.12 84 ARG A CA 1
ATOM 645 C C . ARG A 1 84 ? -9.256 -10.927 18.103 1.00 98.12 84 ARG A C 1
ATOM 647 O O . ARG A 1 84 ? -8.587 -10.501 17.172 1.00 98.12 84 ARG A O 1
ATOM 654 N N . GLY A 1 85 ? -9.779 -10.137 19.039 1.00 97.19 85 GLY A N 1
ATOM 655 C CA . GLY A 1 85 ? -9.704 -8.668 18.990 1.00 97.19 85 GLY A CA 1
ATOM 656 C C . GLY A 1 85 ? -10.870 -7.997 18.257 1.00 97.19 85 GLY A C 1
ATOM 657 O O . GLY A 1 85 ? -11.009 -6.785 18.348 1.00 97.19 85 GLY A O 1
ATOM 658 N N . ILE A 1 86 ? -11.741 -8.764 17.595 1.00 98.25 86 ILE A N 1
ATOM 659 C CA . ILE A 1 86 ? -12.991 -8.266 17.003 1.00 98.25 86 ILE A CA 1
ATOM 660 C C . ILE A 1 86 ? -14.140 -8.532 17.975 1.00 98.25 86 ILE A C 1
ATOM 662 O O . ILE A 1 86 ? -14.263 -9.640 18.484 1.00 98.25 86 ILE A O 1
ATOM 666 N N . GLY A 1 87 ? -14.960 -7.532 18.281 1.00 97.25 87 GLY A N 1
ATOM 667 C CA . GLY A 1 87 ? -16.138 -7.652 19.142 1.00 97.25 87 GLY A CA 1
ATOM 668 C C . GLY A 1 87 ? -17.360 -8.213 18.410 1.00 97.25 87 GLY A C 1
ATOM 669 O O . GLY A 1 87 ? -17.324 -8.442 17.203 1.00 97.25 87 GLY A O 1
ATOM 670 N N . LEU A 1 88 ? -18.449 -8.415 19.149 1.00 97.62 88 LEU A N 1
ATOM 671 C CA . LEU A 1 88 ? -19.772 -8.699 18.592 1.00 97.62 88 LEU A CA 1
ATOM 672 C C . LEU A 1 88 ? -20.759 -7.653 19.103 1.00 97.62 88 LEU A C 1
ATOM 674 O O . LEU A 1 88 ? -20.778 -7.364 20.303 1.00 97.62 88 LEU A O 1
ATOM 678 N N . ASP A 1 89 ? -21.589 -7.117 18.217 1.00 95.94 89 ASP A N 1
ATOM 679 C CA . ASP A 1 89 ? -22.745 -6.331 18.619 1.00 95.94 89 ASP A CA 1
ATOM 680 C C . ASP A 1 89 ? -23.742 -7.244 19.345 1.00 95.94 89 ASP A C 1
ATOM 682 O O . ASP A 1 89 ? -24.154 -8.287 18.834 1.00 95.94 89 ASP A O 1
ATOM 686 N N . ALA A 1 90 ? -24.134 -6.861 20.560 1.00 93.62 90 ALA A N 1
ATOM 687 C CA . ALA A 1 90 ? -24.979 -7.695 21.411 1.00 93.62 90 ALA A CA 1
ATOM 688 C C . ALA A 1 90 ? -26.414 -7.873 20.878 1.00 93.62 90 ALA A C 1
ATOM 690 O O . ALA A 1 90 ? -27.126 -8.759 21.347 1.00 93.62 90 ALA A O 1
ATOM 691 N N . LYS A 1 91 ? -26.861 -7.023 19.945 1.00 93.88 91 LYS A N 1
ATOM 692 C CA . LYS A 1 91 ? -28.214 -7.047 19.380 1.00 93.88 91 LYS A CA 1
ATOM 693 C C . LYS A 1 91 ? -28.245 -7.720 18.014 1.00 93.88 91 LYS A C 1
ATOM 695 O O . LYS A 1 91 ? -29.143 -8.518 17.767 1.00 93.88 91 LYS A O 1
ATOM 700 N N . THR A 1 92 ? -27.311 -7.378 17.131 1.00 94.25 92 THR A N 1
ATOM 701 C CA . THR A 1 92 ? -27.295 -7.861 15.741 1.00 94.25 92 THR A CA 1
ATOM 702 C C . THR A 1 92 ? -26.377 -9.063 15.541 1.00 94.25 92 THR A C 1
ATOM 704 O O . THR A 1 92 ? -26.537 -9.789 14.565 1.00 94.25 92 THR A O 1
ATOM 707 N N . GLY A 1 93 ? -25.421 -9.289 16.449 1.00 94.25 93 GLY A N 1
ATOM 708 C CA . GLY A 1 93 ? -24.358 -10.277 16.265 1.00 94.25 93 GLY A CA 1
ATOM 709 C C . GLY A 1 93 ? -23.329 -9.877 15.201 1.00 94.25 93 GLY A C 1
ATOM 710 O O . GLY A 1 93 ? -22.496 -10.700 14.824 1.00 94.25 93 GLY A O 1
ATOM 711 N N . GLU A 1 94 ? -23.375 -8.640 14.701 1.00 96.38 94 GLU A N 1
ATOM 712 C CA . GLU A 1 94 ? -22.407 -8.124 13.736 1.00 96.38 94 GLU A CA 1
ATOM 713 C C . GLU A 1 94 ? -21.016 -8.004 14.367 1.00 96.38 94 GLU A C 1
ATOM 715 O O . GLU A 1 94 ? -20.875 -7.772 15.569 1.00 96.38 94 GLU A O 1
ATOM 720 N N . TRP A 1 95 ? -19.967 -8.157 13.561 1.00 98.12 95 TRP A N 1
ATOM 721 C CA . TRP A 1 95 ? -18.606 -7.909 14.020 1.00 98.12 95 TRP A CA 1
ATOM 722 C C . TRP A 1 95 ? -18.406 -6.429 14.329 1.00 98.12 95 TRP A C 1
ATOM 724 O O . TRP A 1 95 ? -18.739 -5.567 13.519 1.00 98.12 95 TRP A O 1
ATOM 734 N N . CYS A 1 96 ? -17.801 -6.143 15.480 1.00 98.19 96 CYS A N 1
ATOM 735 C CA . CYS A 1 96 ? -17.393 -4.793 15.845 1.00 98.19 96 CYS A CA 1
ATOM 736 C C . CYS A 1 96 ? -15.870 -4.683 15.826 1.00 98.19 96 CYS A C 1
ATOM 738 O O . CYS A 1 96 ? -15.182 -5.455 16.494 1.00 98.19 96 CYS A O 1
ATOM 740 N N . ILE A 1 97 ? -15.333 -3.708 15.107 1.00 98.00 97 ILE A N 1
ATOM 741 C CA . ILE A 1 97 ? -13.891 -3.469 15.014 1.00 98.00 97 ILE A CA 1
ATOM 742 C C . ILE A 1 97 ? -13.460 -2.411 16.033 1.00 98.00 97 ILE A C 1
ATOM 744 O O . ILE A 1 97 ? -14.201 -1.445 16.234 1.00 98.00 97 ILE A O 1
ATOM 748 N N . PRO A 1 98 ? -12.302 -2.559 16.700 1.00 98.19 98 PRO A N 1
ATOM 749 C CA . PRO A 1 98 ? -11.748 -1.486 17.513 1.00 98.19 98 PRO A CA 1
ATOM 750 C C . PRO A 1 98 ? -11.201 -0.382 16.605 1.00 98.19 98 PRO A C 1
ATOM 752 O O . PRO A 1 98 ? -10.472 -0.671 15.662 1.00 98.19 98 PRO A O 1
ATOM 755 N N . VAL A 1 99 ? -11.529 0.869 16.908 1.00 98.19 99 VAL A N 1
ATOM 756 C CA . VAL A 1 99 ? -11.137 2.055 16.138 1.00 98.19 99 VAL A CA 1
ATOM 757 C C . VAL A 1 99 ? -10.630 3.126 17.095 1.00 98.19 99 VAL A C 1
ATOM 759 O O . VAL A 1 99 ? -11.219 3.345 18.161 1.00 98.19 99 VAL A O 1
ATOM 762 N N . LEU A 1 100 ? -9.535 3.780 16.720 1.00 97.94 100 LEU A N 1
ATOM 763 C CA . LEU A 1 100 ? -8.997 4.944 17.410 1.00 97.94 100 LEU A CA 1
ATOM 764 C C . LEU A 1 100 ? -9.748 6.206 16.979 1.00 97.94 100 LEU A C 1
ATOM 766 O O . LEU A 1 100 ? -10.057 6.395 15.807 1.00 97.94 100 LEU A O 1
ATOM 770 N N . PHE A 1 101 ? -10.034 7.075 17.940 1.00 96.56 101 PHE A N 1
ATOM 771 C CA . PHE A 1 101 ? -10.684 8.363 17.727 1.00 96.56 101 PHE A CA 1
ATOM 772 C C . PHE A 1 101 ? -9.980 9.464 18.508 1.00 96.56 101 PHE A C 1
ATOM 774 O O . PHE A 1 101 ? -9.519 9.218 19.626 1.00 96.56 101 PHE A O 1
ATOM 781 N N . GLY A 1 102 ? -10.052 10.687 17.987 1.00 94.31 102 GLY A N 1
ATOM 782 C CA . GLY A 1 102 ? -9.413 11.871 18.556 1.00 94.31 102 GLY A CA 1
ATOM 783 C C . GLY A 1 102 ? -8.112 12.199 17.831 1.00 94.31 102 GLY A C 1
ATOM 784 O O . GLY A 1 102 ? -7.670 11.444 16.972 1.00 94.31 102 GLY A O 1
ATOM 785 N N . VAL A 1 103 ? -7.497 13.328 18.197 1.00 94.38 103 VAL A N 1
ATOM 786 C CA . VAL A 1 103 ? -6.328 13.888 17.488 1.00 94.38 103 VAL A CA 1
ATOM 787 C C . VAL A 1 103 ? -6.635 14.124 15.997 1.00 94.38 103 VAL A C 1
ATOM 789 O O . VAL A 1 103 ? -5.808 13.878 15.126 1.00 94.38 103 VAL A O 1
ATOM 792 N N . ASP A 1 104 ? -7.849 14.598 15.706 1.00 95.00 104 ASP A N 1
ATOM 793 C CA . ASP A 1 104 ? -8.312 14.825 14.338 1.00 95.00 104 ASP A CA 1
ATOM 794 C C . ASP A 1 104 ? -7.473 15.896 13.624 1.00 95.00 104 ASP A C 1
ATOM 796 O O . ASP A 1 104 ? -7.042 16.900 14.212 1.00 95.00 104 ASP A O 1
ATOM 800 N N . ALA A 1 105 ? -7.271 15.715 12.322 1.00 95.44 105 ALA A N 1
ATOM 801 C CA . ALA A 1 105 ? -6.591 16.692 11.501 1.00 95.44 105 ALA A CA 1
ATOM 802 C C . ALA A 1 105 ? -7.361 18.019 11.450 1.00 95.44 105 ALA A C 1
ATOM 804 O O . ALA A 1 105 ? -8.588 18.097 11.487 1.00 95.44 105 ALA A O 1
ATOM 805 N N . ARG A 1 106 ? -6.621 19.117 11.275 1.00 94.94 106 ARG A N 1
ATOM 806 C CA . ARG A 1 106 ? -7.212 20.465 11.179 1.00 94.94 106 ARG A CA 1
ATOM 807 C C . ARG A 1 106 ? -7.967 20.711 9.869 1.00 94.94 106 ARG A C 1
ATOM 809 O O . ARG A 1 106 ? -8.655 21.720 9.742 1.00 94.94 106 ARG A O 1
ATOM 816 N N . SER A 1 107 ? -7.781 19.848 8.875 1.00 95.12 107 SER A N 1
ATOM 817 C CA . SER A 1 107 ? -8.440 19.909 7.573 1.00 95.12 107 SER A CA 1
ATOM 818 C C . SER A 1 107 ? -8.352 18.557 6.873 1.00 95.12 107 SER A C 1
ATOM 820 O O . SER A 1 107 ? -7.456 17.764 7.164 1.00 95.12 107 SER A O 1
ATOM 822 N N . ARG A 1 108 ? -9.227 18.332 5.887 1.00 94.12 108 ARG A N 1
ATOM 823 C CA . ARG A 1 108 ? -9.175 17.138 5.034 1.00 94.12 108 ARG A CA 1
ATOM 824 C C . ARG A 1 108 ? -7.799 16.955 4.392 1.00 94.12 108 ARG A C 1
ATOM 826 O O . ARG A 1 108 ? -7.225 15.882 4.479 1.00 94.12 108 ARG A O 1
ATOM 833 N N . LEU A 1 109 ? -7.227 18.020 3.826 1.00 93.69 109 LEU A N 1
ATOM 834 C CA . LEU A 1 109 ? -5.898 17.971 3.208 1.00 93.69 109 LEU A CA 1
ATOM 835 C C . LEU A 1 109 ? -4.799 17.582 4.214 1.00 93.69 109 LEU A C 1
ATOM 837 O O . LEU A 1 109 ? -3.877 16.852 3.866 1.00 93.69 109 LEU A O 1
ATOM 841 N N . ALA A 1 110 ? -4.898 18.021 5.473 1.00 95.06 110 ALA A N 1
ATOM 842 C CA . ALA A 1 110 ? -3.969 17.591 6.516 1.00 95.06 110 ALA A CA 1
ATOM 843 C C . ALA A 1 110 ? -4.135 16.100 6.870 1.00 95.06 110 ALA A C 1
ATOM 845 O O . ALA A 1 110 ? -3.123 15.429 7.063 1.00 95.06 110 ALA A O 1
ATOM 846 N N . ALA A 1 111 ? -5.368 15.576 6.893 1.00 95.88 111 ALA A N 1
ATOM 847 C CA . ALA A 1 111 ? -5.628 14.147 7.086 1.00 95.88 111 ALA A CA 1
ATOM 848 C C . ALA A 1 111 ? -5.054 13.308 5.932 1.00 95.88 111 ALA A C 1
ATOM 850 O O . ALA A 1 111 ? -4.352 12.331 6.167 1.00 95.88 111 ALA A O 1
ATOM 851 N N . GLU A 1 112 ? -5.278 13.721 4.680 1.00 95.06 112 GLU A N 1
ATOM 852 C CA . GLU A 1 112 ? -4.763 13.016 3.495 1.00 95.06 112 GLU A CA 1
ATOM 853 C C . GLU A 1 112 ? -3.223 12.977 3.485 1.00 95.06 112 GLU A C 1
ATOM 855 O O . GLU A 1 112 ? -2.627 11.927 3.240 1.00 95.06 112 GLU A O 1
ATOM 860 N N . ARG A 1 113 ? -2.561 14.091 3.834 1.00 95.75 113 ARG A N 1
ATOM 861 C CA . ARG A 1 113 ? -1.093 14.139 3.980 1.00 95.75 113 ARG A CA 1
ATOM 862 C C . ARG A 1 113 ? -0.592 13.198 5.069 1.00 95.75 113 ARG A C 1
ATOM 864 O O . ARG A 1 113 ? 0.382 12.486 4.844 1.00 95.75 113 ARG A O 1
ATOM 871 N N . TYR A 1 114 ? -1.267 13.178 6.219 1.00 95.69 114 TYR A N 1
ATOM 872 C CA . TYR A 1 114 ? -0.946 12.246 7.294 1.00 95.69 114 TYR A CA 1
ATOM 873 C C . TYR A 1 114 ? -1.095 10.791 6.838 1.00 95.69 114 TYR A C 1
ATOM 875 O O . TYR A 1 114 ? -0.202 9.993 7.095 1.00 95.69 114 TYR A O 1
ATOM 883 N N . GLY A 1 115 ? -2.161 10.452 6.108 1.00 94.56 115 GLY A N 1
ATOM 884 C CA . GLY A 1 115 ? -2.352 9.110 5.555 1.00 94.56 115 GLY A CA 1
ATOM 885 C C . GLY A 1 115 ? -1.203 8.681 4.636 1.00 94.56 115 GLY A C 1
ATOM 886 O O . GLY A 1 115 ? -0.734 7.544 4.721 1.00 94.56 115 GLY A O 1
ATOM 887 N N . ILE A 1 116 ? -0.691 9.591 3.800 1.00 95.00 116 ILE A N 1
ATOM 888 C CA . ILE A 1 116 ? 0.498 9.326 2.975 1.00 95.00 116 ILE A CA 1
ATOM 889 C C . ILE A 1 116 ? 1.740 9.135 3.852 1.00 95.00 116 ILE A C 1
ATOM 891 O O . ILE A 1 116 ? 2.427 8.125 3.706 1.00 95.00 116 ILE A O 1
ATOM 895 N N . ASP A 1 117 ? 1.994 10.041 4.799 1.00 95.31 117 ASP A N 1
ATOM 896 C CA . ASP A 1 117 ? 3.144 9.959 5.708 1.00 95.31 117 ASP A CA 1
ATOM 897 C C . ASP A 1 117 ? 3.142 8.678 6.545 1.00 95.31 117 ASP A C 1
ATOM 899 O O . ASP A 1 117 ? 4.176 8.023 6.665 1.00 95.31 117 ASP A O 1
ATOM 903 N N . HIS A 1 118 ? 1.983 8.273 7.065 1.00 93.06 118 HIS A N 1
A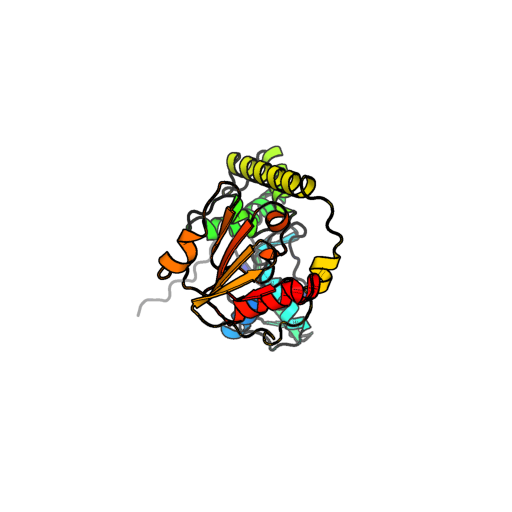TOM 904 C CA . HIS A 1 118 ? 1.831 7.055 7.854 1.00 93.06 118 HIS A CA 1
ATOM 905 C C . HIS A 1 118 ? 2.226 5.807 7.053 1.00 93.06 118 HIS A C 1
ATOM 907 O O . HIS A 1 118 ? 2.830 4.888 7.595 1.00 93.06 118 HIS A O 1
ATOM 913 N N . ASN A 1 119 ? 1.928 5.766 5.753 1.00 92.31 119 ASN A N 1
ATOM 914 C CA . ASN A 1 119 ? 2.315 4.642 4.898 1.00 92.31 119 ASN A CA 1
ATOM 915 C C . ASN A 1 119 ? 3.784 4.721 4.469 1.00 92.31 119 ASN A C 1
ATOM 917 O O . ASN A 1 119 ? 4.511 3.730 4.520 1.00 92.31 119 ASN A O 1
ATOM 921 N N . ASN A 1 120 ? 4.225 5.898 4.040 1.00 92.56 120 ASN A N 1
ATOM 922 C CA . ASN A 1 120 ? 5.543 6.099 3.457 1.00 92.56 120 ASN A CA 1
ATOM 923 C C . ASN A 1 120 ? 6.665 5.990 4.502 1.00 92.56 120 ASN A C 1
ATOM 925 O O . ASN A 1 120 ? 7.687 5.351 4.250 1.00 92.56 120 ASN A O 1
ATOM 929 N N . LEU A 1 121 ? 6.475 6.552 5.701 1.00 91.19 121 LEU A N 1
ATOM 930 C CA . LEU A 1 121 ? 7.505 6.557 6.747 1.00 91.19 121 LEU A CA 1
ATOM 931 C C . LEU A 1 121 ? 7.766 5.173 7.354 1.00 91.19 121 LEU A C 1
ATOM 933 O O . LEU A 1 121 ? 8.847 4.950 7.893 1.00 91.19 121 LEU A O 1
ATOM 937 N N . VAL A 1 122 ? 6.835 4.223 7.212 1.00 87.62 122 VAL A N 1
ATOM 938 C CA . VAL A 1 122 ? 7.067 2.812 7.574 1.00 87.62 122 VAL A CA 1
ATOM 939 C C . VAL A 1 122 ? 8.175 2.195 6.714 1.00 87.62 122 VAL A C 1
ATOM 941 O O . VAL A 1 122 ? 8.927 1.351 7.196 1.00 87.62 122 VAL A O 1
ATOM 944 N N . LEU A 1 123 ? 8.303 2.631 5.457 1.00 82.88 123 LEU A N 1
ATOM 945 C CA . LEU A 1 123 ? 9.314 2.139 4.518 1.00 82.88 123 LEU A CA 1
ATOM 946 C C . LEU A 1 123 ? 10.576 3.005 4.486 1.00 82.88 1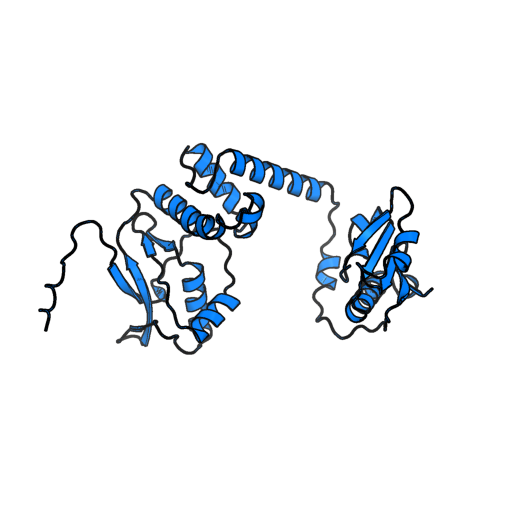23 LEU A C 1
ATOM 948 O O . LEU A 1 123 ? 11.637 2.500 4.140 1.00 82.88 123 LEU A O 1
ATOM 952 N N . ALA A 1 124 ? 10.495 4.279 4.878 1.00 79.25 124 ALA A N 1
ATOM 953 C CA . ALA A 1 124 ? 11.591 5.246 4.754 1.00 79.25 124 ALA A CA 1
ATOM 954 C C . ALA A 1 124 ? 12.911 4.836 5.446 1.00 79.25 124 ALA A C 1
ATOM 956 O O . ALA A 1 124 ? 13.967 5.347 5.092 1.00 79.25 124 ALA A O 1
ATOM 957 N N . GLY A 1 125 ? 12.886 3.895 6.397 1.00 78.00 125 GLY A N 1
ATOM 958 C CA . GLY A 1 125 ? 14.100 3.330 7.002 1.00 78.00 125 GLY A CA 1
ATOM 959 C C . GLY A 1 125 ? 14.880 2.342 6.118 1.00 78.00 125 GLY A C 1
ATOM 960 O O . GLY A 1 125 ? 15.921 1.858 6.552 1.00 78.00 125 GLY A O 1
ATOM 961 N N . GLY A 1 126 ? 14.370 2.000 4.930 1.00 79.44 126 GLY A N 1
ATOM 962 C CA . GLY A 1 126 ? 14.942 1.004 4.017 1.00 79.44 126 GLY A CA 1
ATOM 963 C C . GLY A 1 126 ? 15.638 1.565 2.772 1.00 79.44 126 GLY A C 1
ATOM 964 O O . GLY A 1 126 ? 15.829 0.806 1.828 1.00 79.44 126 GLY A O 1
ATOM 965 N N . ASP A 1 127 ? 15.973 2.861 2.742 1.00 79.44 127 ASP A N 1
ATOM 966 C CA . ASP A 1 127 ? 16.642 3.544 1.614 1.00 79.44 127 ASP A CA 1
ATOM 967 C C . ASP A 1 127 ? 15.910 3.425 0.255 1.00 79.44 127 ASP A C 1
ATOM 969 O O . ASP A 1 127 ? 16.524 3.447 -0.813 1.00 79.44 127 ASP A O 1
ATOM 973 N N . PHE A 1 128 ? 14.578 3.309 0.272 1.00 84.06 128 PHE A N 1
ATOM 974 C CA . PHE A 1 128 ? 13.764 3.249 -0.946 1.00 84.06 128 PHE A CA 1
ATOM 975 C C . PHE A 1 128 ? 13.688 4.603 -1.659 1.00 84.06 128 PHE A C 1
ATOM 977 O O . PHE A 1 128 ? 13.521 5.646 -1.027 1.00 84.06 128 PHE A O 1
ATOM 984 N N . THR A 1 129 ? 13.735 4.581 -2.993 1.00 86.38 129 THR A N 1
ATOM 985 C CA . THR A 1 129 ? 13.502 5.781 -3.810 1.00 86.38 129 THR A CA 1
ATOM 986 C C . THR A 1 129 ? 12.015 6.145 -3.857 1.00 86.38 129 THR A C 1
ATOM 988 O O . THR A 1 129 ? 11.151 5.305 -3.600 1.00 86.38 129 THR A O 1
ATOM 991 N N . ALA A 1 130 ? 11.687 7.366 -4.290 1.00 83.81 130 ALA A N 1
ATOM 992 C CA . ALA A 1 130 ? 10.300 7.770 -4.537 1.00 83.81 130 ALA A CA 1
ATOM 993 C C . ALA A 1 130 ? 9.558 6.822 -5.498 1.00 83.81 130 ALA A C 1
ATOM 995 O O . ALA A 1 130 ? 8.384 6.516 -5.285 1.00 83.81 130 ALA A O 1
ATOM 996 N N . ILE A 1 131 ? 10.253 6.313 -6.523 1.00 85.31 131 ILE A N 1
ATOM 997 C CA . ILE A 1 131 ? 9.700 5.364 -7.499 1.00 85.31 131 ILE A CA 1
ATOM 998 C C . ILE A 1 131 ? 9.413 4.014 -6.830 1.00 85.31 131 ILE A C 1
ATOM 1000 O O . ILE A 1 131 ? 8.365 3.416 -7.071 1.00 85.31 131 ILE A O 1
ATOM 1004 N N . ASP A 1 132 ? 10.300 3.540 -5.954 1.00 87.00 132 ASP A N 1
ATOM 1005 C CA . ASP A 1 132 ? 10.072 2.305 -5.199 1.00 87.00 132 ASP A CA 1
ATOM 1006 C C . ASP A 1 132 ? 8.910 2.443 -4.221 1.00 87.00 132 ASP A C 1
ATOM 1008 O O . ASP A 1 132 ? 8.059 1.558 -4.133 1.00 87.00 132 ASP A O 1
ATOM 1012 N N . MET A 1 133 ? 8.825 3.581 -3.533 1.00 86.50 133 MET A N 1
ATOM 1013 C CA . MET A 1 133 ? 7.719 3.876 -2.631 1.00 86.50 133 MET A CA 1
ATOM 1014 C C . MET A 1 133 ? 6.389 3.942 -3.385 1.00 86.50 133 MET A C 1
ATOM 1016 O O . MET A 1 133 ? 5.405 3.382 -2.901 1.00 86.50 133 MET A O 1
ATOM 1020 N N . ALA A 1 134 ? 6.358 4.526 -4.588 1.00 89.25 134 ALA A N 1
ATOM 1021 C CA . ALA A 1 134 ? 5.161 4.626 -5.424 1.00 89.25 134 ALA A CA 1
ATOM 1022 C C . ALA A 1 134 ? 4.575 3.267 -5.843 1.00 89.25 134 ALA A C 1
ATOM 1024 O O . ALA A 1 134 ? 3.365 3.176 -6.024 1.00 89.25 134 ALA A O 1
ATOM 1025 N N . LYS A 1 135 ? 5.372 2.188 -5.900 1.00 89.56 135 LYS A N 1
ATOM 1026 C CA . LYS A 1 135 ? 4.875 0.820 -6.181 1.00 89.56 135 LYS A CA 1
ATOM 1027 C C . LYS A 1 135 ? 3.877 0.314 -5.137 1.00 89.56 135 LYS A C 1
ATOM 1029 O O . LYS A 1 135 ? 3.115 -0.610 -5.397 1.00 89.56 135 LYS A O 1
ATOM 1034 N N . ASN A 1 136 ? 3.866 0.916 -3.949 1.00 88.62 136 ASN A N 1
ATOM 1035 C CA . ASN A 1 136 ? 2.890 0.611 -2.908 1.00 88.62 136 ASN A CA 1
ATOM 1036 C C . ASN A 1 136 ? 1.513 1.227 -3.163 1.00 88.62 136 ASN A C 1
ATOM 1038 O O . ASN A 1 136 ? 0.592 0.977 -2.377 1.00 88.62 136 ASN A O 1
ATOM 1042 N N . TRP A 1 137 ? 1.381 2.031 -4.211 1.00 91.94 137 TRP A N 1
ATOM 1043 C CA . TRP A 1 137 ? 0.208 2.818 -4.519 1.00 91.94 137 TRP A CA 1
ATOM 1044 C C . TRP A 1 137 ? -0.307 2.517 -5.930 1.00 91.94 137 TRP A C 1
ATOM 1046 O O . TRP A 1 137 ? 0.430 2.110 -6.822 1.00 91.94 137 TRP A O 1
ATOM 1056 N N . GLY A 1 138 ? -1.608 2.701 -6.115 1.00 88.31 138 GLY A N 1
ATOM 1057 C CA . GLY A 1 138 ? -2.289 2.618 -7.393 1.00 88.31 138 GLY A CA 1
ATOM 1058 C C . GLY A 1 138 ? -2.162 3.912 -8.208 1.00 88.31 138 GLY A C 1
ATOM 1059 O O . GLY A 1 138 ? -1.575 4.899 -7.754 1.00 88.31 138 GLY A O 1
ATOM 1060 N N . PRO A 1 139 ? -2.776 3.946 -9.402 1.00 80.75 139 PRO A N 1
ATOM 1061 C CA . PRO A 1 139 ? -2.574 5.008 -10.393 1.00 80.75 139 PRO A CA 1
ATOM 1062 C C . PRO A 1 139 ? -2.985 6.412 -9.918 1.00 80.75 139 PRO A C 1
ATOM 1064 O O . PRO A 1 139 ? -2.463 7.404 -10.417 1.00 80.75 139 PRO A O 1
ATOM 1067 N N . GLY A 1 140 ? -3.873 6.523 -8.923 1.00 86.56 140 GLY A N 1
ATOM 1068 C CA . GLY A 1 140 ? -4.293 7.815 -8.367 1.00 86.56 140 GLY A CA 1
ATOM 1069 C C . GLY A 1 140 ? -3.223 8.547 -7.546 1.00 86.56 140 GLY A C 1
ATOM 1070 O O . GLY A 1 140 ? -3.374 9.738 -7.285 1.00 86.56 140 GLY A O 1
ATOM 1071 N N . TYR A 1 141 ? -2.139 7.877 -7.136 1.00 92.56 141 TYR A N 1
ATOM 1072 C CA . TYR A 1 141 ? -1.143 8.464 -6.232 1.00 92.56 141 TYR A CA 1
ATOM 1073 C C . TYR A 1 141 ? -0.418 9.672 -6.819 1.00 92.56 141 TYR A C 1
ATOM 1075 O O . TYR A 1 141 ? -0.306 10.692 -6.139 1.00 92.56 141 TYR A O 1
ATOM 1083 N N . LEU A 1 142 ? 0.025 9.584 -8.080 1.00 90.81 142 LEU A N 1
ATOM 1084 C CA . LEU A 1 142 ? 0.745 10.676 -8.738 1.00 90.81 142 LEU A CA 1
ATOM 1085 C C . LEU A 1 142 ? -0.102 11.952 -8.775 1.00 90.81 142 LEU A C 1
ATOM 1087 O O . LEU A 1 142 ? 0.376 13.022 -8.404 1.00 90.81 142 LEU A O 1
ATOM 1091 N N . GLN A 1 143 ? -1.378 11.819 -9.138 1.00 90.31 143 GLN A N 1
ATOM 1092 C CA . GLN A 1 143 ? -2.306 12.944 -9.156 1.00 90.31 143 GLN A CA 1
ATOM 1093 C C . GLN A 1 143 ? -2.449 13.576 -7.762 1.00 90.31 143 GLN A C 1
ATOM 1095 O O . GLN A 1 143 ? -2.383 14.796 -7.628 1.00 90.31 143 GLN A O 1
ATOM 1100 N N . ILE A 1 144 ? -2.593 12.761 -6.711 1.00 91.25 144 ILE A N 1
ATOM 1101 C CA . ILE A 1 144 ? -2.734 13.256 -5.333 1.00 91.25 144 ILE A CA 1
ATOM 1102 C C . ILE A 1 144 ? -1.498 14.065 -4.912 1.00 91.25 144 ILE A C 1
ATOM 1104 O O . ILE A 1 144 ? -1.641 15.176 -4.399 1.00 91.25 144 ILE A O 1
ATOM 1108 N N . VAL A 1 145 ? -0.284 13.550 -5.142 1.00 92.88 145 VAL A N 1
ATOM 1109 C CA . VAL A 1 145 ? 0.943 14.264 -4.741 1.00 92.88 145 VAL A CA 1
ATOM 1110 C C . VAL A 1 145 ? 1.207 15.509 -5.591 1.00 92.88 145 VAL A C 1
ATOM 1112 O O . VAL A 1 145 ? 1.739 16.487 -5.068 1.00 92.88 145 VAL A O 1
ATOM 1115 N N . GLN A 1 146 ? 0.790 15.526 -6.862 1.00 90.81 146 GLN A N 1
ATOM 1116 C CA . GLN A 1 146 ? 0.850 16.720 -7.714 1.00 90.81 146 GLN A CA 1
ATOM 1117 C C . GLN A 1 146 ? -0.074 17.828 -7.201 1.00 90.81 146 GLN A C 1
ATOM 1119 O O . GLN A 1 146 ? 0.380 18.954 -7.009 1.00 90.81 146 GLN A O 1
ATOM 1124 N N . GLU A 1 147 ? -1.332 17.511 -6.889 1.00 91.75 147 GLU A N 1
ATOM 1125 C CA . GLU A 1 147 ? -2.278 18.478 -6.316 1.00 91.75 147 GLU A CA 1
ATOM 1126 C C . GLU A 1 147 ? -1.765 19.040 -4.973 1.00 91.75 147 GLU A C 1
ATOM 1128 O O . GLU A 1 147 ? -1.864 20.240 -4.700 1.00 91.75 147 GLU A O 1
ATOM 1133 N N . MET A 1 148 ? -1.146 18.195 -4.140 1.00 94.12 148 MET A N 1
ATOM 1134 C CA . MET A 1 148 ? -0.507 18.621 -2.888 1.00 94.12 148 MET A CA 1
ATOM 1135 C C . MET A 1 148 ? 0.719 19.518 -3.120 1.00 94.12 148 MET A C 1
ATOM 1137 O O . MET A 1 148 ? 0.933 20.472 -2.361 1.00 94.12 148 MET A O 1
ATOM 1141 N N . ALA A 1 149 ? 1.513 19.248 -4.161 1.00 92.69 149 ALA A N 1
ATOM 1142 C CA . ALA A 1 149 ? 2.636 20.090 -4.566 1.00 92.69 149 ALA A CA 1
ATOM 1143 C C . ALA A 1 149 ? 2.162 21.474 -5.030 1.00 92.69 149 ALA A C 1
ATOM 1145 O O . ALA A 1 149 ? 2.697 22.490 -4.578 1.00 92.69 149 ALA A O 1
ATOM 1146 N N . GLU A 1 150 ? 1.119 21.529 -5.862 1.00 92.19 150 GLU A N 1
ATOM 1147 C CA . GLU A 1 150 ? 0.492 22.775 -6.322 1.00 92.19 150 GLU A CA 1
ATOM 1148 C C . GLU A 1 150 ? -0.052 23.602 -5.152 1.00 92.19 150 GLU A C 1
ATOM 1150 O O . GLU A 1 150 ? 0.153 24.818 -5.083 1.00 92.19 150 GLU A O 1
ATOM 1155 N N . ALA A 1 151 ? -0.664 22.933 -4.171 1.00 92.56 151 ALA A N 1
ATOM 1156 C CA . ALA A 1 151 ? -1.132 23.550 -2.935 1.00 92.56 151 ALA A CA 1
ATOM 1157 C C . ALA A 1 151 ? 0.002 23.963 -1.972 1.00 92.56 151 ALA A C 1
ATOM 1159 O O . ALA A 1 151 ? -0.274 24.594 -0.950 1.00 92.56 151 ALA A O 1
ATOM 1160 N N . LYS A 1 152 ? 1.269 23.630 -2.269 1.00 94.12 152 LYS A N 1
ATOM 1161 C CA . LYS A 1 152 ? 2.441 23.815 -1.386 1.00 94.12 152 LYS A CA 1
ATOM 1162 C C . LYS A 1 152 ? 2.262 23.154 -0.016 1.00 94.12 152 LYS A C 1
ATOM 1164 O O . LYS A 1 152 ? 2.704 23.674 1.009 1.00 94.12 152 LYS A O 1
ATOM 1169 N N . GLN A 1 153 ? 1.589 22.009 0.001 1.00 94.25 153 GLN A N 1
ATOM 1170 C CA . GLN A 1 153 ? 1.297 21.226 1.196 1.00 94.25 153 GLN A CA 1
ATOM 1171 C C . GLN A 1 153 ? 1.642 19.756 0.954 1.00 94.25 153 GLN A C 1
ATOM 1173 O O . GLN A 1 153 ? 0.802 18.878 1.111 1.00 94.25 153 GLN A O 1
ATOM 1178 N N . LEU A 1 154 ? 2.890 19.477 0.577 1.00 95.00 154 LEU A N 1
ATOM 1179 C CA . LEU A 1 154 ? 3.369 18.103 0.431 1.00 95.00 154 LEU A CA 1
ATOM 1180 C C . LEU A 1 154 ? 3.411 17.363 1.781 1.00 95.00 154 LEU A C 1
ATOM 1182 O O . LEU A 1 154 ? 3.641 17.999 2.818 1.00 95.00 154 LEU A O 1
ATOM 1186 N N . PRO A 1 155 ? 3.168 16.042 1.811 1.00 94.38 155 PRO A N 1
ATOM 1187 C CA . PRO A 1 155 ? 3.468 15.200 2.971 1.00 94.38 155 PRO A CA 1
ATOM 1188 C C . PRO A 1 155 ? 4.941 15.329 3.389 1.00 94.38 155 PRO A C 1
ATOM 1190 O O . PRO A 1 155 ? 5.792 15.664 2.570 1.00 94.38 155 PRO A O 1
ATOM 1193 N N . VAL A 1 156 ? 5.265 15.065 4.654 1.00 93.81 156 VAL A N 1
ATOM 1194 C CA . VAL A 1 156 ? 6.655 15.121 5.154 1.00 93.81 156 VAL A CA 1
ATOM 1195 C C . VAL A 1 156 ? 7.561 14.129 4.418 1.00 93.81 156 VAL A C 1
ATOM 1197 O O . VAL A 1 156 ? 8.734 14.406 4.177 1.00 93.81 156 VAL A O 1
ATOM 1200 N N . SER A 1 157 ? 7.003 12.981 4.051 1.00 92.19 157 SER A N 1
ATOM 1201 C CA . SER A 1 157 ? 7.671 11.875 3.369 1.00 92.19 157 SER A CA 1
ATOM 1202 C C . SER A 1 157 ? 7.883 12.073 1.867 1.00 92.19 157 SER A C 1
ATOM 1204 O O . SER A 1 157 ? 8.438 11.180 1.234 1.00 92.19 157 SER A O 1
ATOM 1206 N N . VAL A 1 158 ? 7.435 13.193 1.288 1.00 92.19 158 VAL A N 1
ATOM 1207 C CA . VAL A 1 158 ? 7.525 13.458 -0.156 1.00 92.19 158 VAL A CA 1
ATOM 1208 C C . VAL A 1 158 ? 8.111 14.846 -0.390 1.00 92.19 158 VAL A C 1
ATOM 1210 O O . VAL A 1 158 ? 7.541 15.854 0.028 1.00 92.19 158 VAL A O 1
ATOM 1213 N N . GLN A 1 159 ? 9.238 14.909 -1.091 1.00 90.31 159 GLN A N 1
ATOM 1214 C CA . GLN A 1 159 ? 9.888 16.153 -1.498 1.00 90.31 159 GLN A CA 1
ATOM 1215 C C . GLN A 1 159 ? 9.461 16.579 -2.910 1.00 90.31 159 GLN A C 1
ATOM 1217 O O . GLN A 1 159 ? 8.856 15.819 -3.668 1.00 90.31 159 GLN A O 1
ATOM 1222 N N . ALA A 1 160 ? 9.768 17.820 -3.292 1.00 87.06 160 ALA A N 1
ATOM 1223 C CA . ALA A 1 160 ? 9.426 18.328 -4.622 1.00 87.06 160 ALA A CA 1
ATOM 1224 C C . ALA A 1 160 ? 10.165 17.564 -5.737 1.00 87.06 160 ALA A C 1
ATOM 1226 O O . ALA A 1 160 ? 9.612 17.340 -6.814 1.00 87.06 160 ALA A O 1
ATOM 1227 N N . GLU A 1 161 ? 11.397 17.140 -5.462 1.00 89.81 161 GLU A N 1
ATOM 1228 C CA . GLU A 1 161 ? 12.231 16.328 -6.346 1.00 89.81 161 GLU A CA 1
ATOM 1229 C C . GLU A 1 161 ? 11.623 14.935 -6.563 1.00 89.81 161 GLU A C 1
ATOM 1231 O O . GLU A 1 161 ? 11.657 14.420 -7.680 1.00 89.81 161 GLU A O 1
ATOM 1236 N N . ASP A 1 162 ? 10.987 14.365 -5.535 1.00 90.50 162 ASP A N 1
ATOM 1237 C CA . ASP A 1 162 ? 10.295 13.077 -5.631 1.00 90.50 162 ASP A CA 1
ATOM 1238 C C . ASP A 1 162 ? 9.118 13.165 -6.605 1.00 90.50 162 ASP A C 1
ATOM 1240 O O . ASP A 1 162 ? 8.953 12.306 -7.469 1.00 90.50 162 ASP A O 1
ATOM 1244 N N . VAL A 1 163 ? 8.327 14.241 -6.525 1.00 85.50 163 VAL A N 1
ATOM 1245 C CA . VAL A 1 163 ? 7.214 14.475 -7.459 1.00 85.50 163 VAL A CA 1
ATOM 1246 C C . VAL A 1 163 ? 7.730 14.586 -8.893 1.00 85.50 163 VAL A C 1
ATOM 1248 O O . VAL A 1 163 ? 7.152 13.989 -9.800 1.00 85.50 163 VAL A O 1
ATOM 1251 N N . GLN A 1 164 ? 8.839 15.298 -9.112 1.00 85.31 164 GLN A N 1
ATOM 1252 C CA . GLN A 1 164 ? 9.455 15.407 -10.438 1.00 85.31 164 GLN A CA 1
ATOM 1253 C C . GLN A 1 164 ? 9.934 14.048 -10.959 1.00 85.31 164 GLN A C 1
ATOM 1255 O O . GLN A 1 164 ? 9.678 13.725 -12.118 1.00 85.31 164 GLN A O 1
ATOM 1260 N N . ALA A 1 165 ? 10.573 13.239 -10.109 1.00 86.19 165 ALA A N 1
ATOM 1261 C CA . ALA A 1 165 ? 11.018 11.895 -10.467 1.00 86.19 165 ALA A CA 1
ATOM 1262 C C . ALA A 1 165 ? 9.840 10.984 -10.852 1.00 86.19 165 ALA A C 1
ATOM 1264 O O . ALA A 1 165 ? 9.923 10.253 -11.838 1.00 86.19 165 ALA A O 1
ATOM 1265 N N . LEU A 1 166 ? 8.719 11.064 -10.128 1.00 87.44 166 LEU A N 1
ATOM 1266 C CA . LEU A 1 166 ? 7.512 10.300 -10.449 1.00 87.44 166 LEU A CA 1
ATOM 1267 C C . LEU A 1 166 ? 6.886 10.728 -11.781 1.00 87.44 166 LEU A C 1
ATOM 1269 O O . LEU A 1 166 ? 6.480 9.871 -12.564 1.00 87.44 166 LEU A O 1
ATOM 1273 N N . VAL A 1 167 ? 6.840 12.034 -12.062 1.00 83.12 167 VAL A N 1
ATOM 1274 C CA . VAL A 1 167 ? 6.359 12.558 -13.351 1.00 83.12 167 VAL A CA 1
ATOM 1275 C C . VAL A 1 167 ? 7.261 12.109 -14.496 1.00 83.12 167 VAL A C 1
ATOM 1277 O O . VAL A 1 167 ? 6.755 11.640 -15.511 1.00 83.12 167 VAL A O 1
ATOM 1280 N N . ALA A 1 168 ? 8.582 12.223 -14.336 1.00 80.44 168 ALA A N 1
ATOM 1281 C CA . ALA A 1 168 ? 9.541 11.788 -15.346 1.00 80.44 168 ALA A CA 1
ATOM 1282 C C . ALA A 1 168 ? 9.378 10.292 -15.653 1.00 80.44 168 ALA A C 1
ATOM 1284 O O . ALA A 1 168 ? 9.221 9.925 -16.814 1.00 80.44 168 ALA A O 1
ATOM 1285 N N . ASN A 1 169 ? 9.292 9.452 -14.616 1.00 84.50 169 ASN A N 1
ATOM 1286 C CA . ASN A 1 169 ? 9.056 8.018 -14.775 1.00 84.50 169 ASN A CA 1
ATOM 1287 C C . ASN A 1 169 ? 7.720 7.720 -15.481 1.00 84.50 169 ASN A C 1
ATOM 1289 O O . ASN A 1 169 ? 7.667 6.854 -16.349 1.00 84.50 169 ASN A O 1
ATOM 1293 N N . ALA A 1 170 ? 6.639 8.433 -15.148 1.00 80.75 170 ALA A N 1
ATOM 1294 C CA . ALA A 1 170 ? 5.345 8.247 -15.810 1.00 80.75 170 ALA A CA 1
ATOM 1295 C C . ALA A 1 170 ? 5.382 8.644 -17.299 1.00 80.75 170 ALA A C 1
ATOM 1297 O O . ALA A 1 170 ? 4.799 7.955 -18.133 1.00 80.75 170 ALA A O 1
ATOM 1298 N N . LEU A 1 171 ? 6.091 9.724 -17.648 1.00 75.56 171 LEU A N 1
ATOM 1299 C CA . LEU A 1 171 ? 6.287 10.142 -19.040 1.00 75.56 171 LEU A CA 1
ATOM 1300 C C . LEU A 1 171 ? 7.133 9.136 -19.824 1.00 75.56 171 LEU A C 1
ATOM 1302 O O . LEU A 1 171 ? 6.792 8.818 -20.960 1.00 75.56 171 LEU A O 1
ATOM 1306 N N . GLU A 1 172 ? 8.205 8.615 -19.225 1.00 75.38 172 GLU A N 1
ATOM 1307 C CA . GLU A 1 172 ? 9.026 7.562 -19.830 1.00 75.38 172 GLU A CA 1
ATOM 1308 C C . GLU A 1 172 ? 8.213 6.284 -20.077 1.00 75.38 172 GLU A C 1
ATOM 1310 O O . GLU A 1 172 ? 8.315 5.692 -21.151 1.00 75.38 172 GLU A O 1
ATOM 1315 N N . GLN A 1 173 ? 7.359 5.886 -19.126 1.00 74.19 173 GLN A N 1
ATOM 1316 C CA . GLN A 1 173 ? 6.455 4.743 -19.287 1.00 74.19 173 GLN A CA 1
ATOM 1317 C C . GLN A 1 173 ? 5.442 4.968 -20.416 1.00 74.19 173 GLN A C 1
ATOM 1319 O O . GLN A 1 173 ? 5.308 4.108 -21.282 1.00 74.19 173 GLN A O 1
ATOM 1324 N N . ALA A 1 174 ? 4.797 6.137 -20.468 1.00 68.19 174 ALA A N 1
ATOM 1325 C CA . ALA A 1 174 ? 3.848 6.469 -21.531 1.00 68.19 174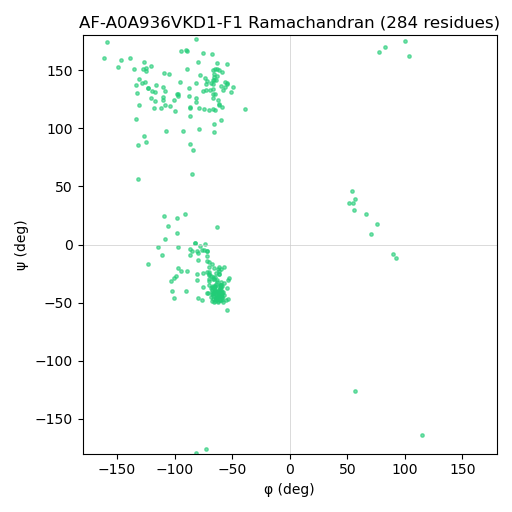 ALA A CA 1
ATOM 1326 C C . ALA A 1 174 ? 4.514 6.499 -22.920 1.00 68.19 174 ALA A C 1
ATOM 1328 O O . ALA A 1 174 ? 3.961 5.987 -23.888 1.00 68.19 174 ALA A O 1
ATOM 1329 N N . GLN A 1 175 ? 5.730 7.043 -23.025 1.00 64.38 175 GLN A N 1
ATOM 1330 C CA . GLN A 1 175 ? 6.494 7.047 -24.277 1.00 64.38 175 GLN A CA 1
ATOM 1331 C C . GLN A 1 175 ? 6.927 5.640 -24.698 1.00 64.38 175 GLN A C 1
ATOM 1333 O O . GLN A 1 175 ? 6.931 5.330 -25.889 1.00 64.38 175 GLN A O 1
ATOM 1338 N N . ALA A 1 176 ? 7.279 4.777 -23.742 1.00 65.69 176 ALA A N 1
ATOM 1339 C CA . ALA A 1 176 ? 7.565 3.376 -24.020 1.00 65.69 176 ALA A CA 1
ATOM 1340 C C . ALA A 1 176 ? 6.312 2.634 -24.518 1.00 65.69 176 ALA A C 1
ATOM 1342 O O . ALA A 1 176 ? 6.413 1.847 -25.457 1.00 65.69 176 ALA A O 1
ATOM 1343 N N . GLU A 1 177 ? 5.138 2.913 -23.948 1.00 54.75 177 GLU A N 1
ATOM 1344 C CA . GLU A 1 177 ? 3.855 2.356 -24.394 1.00 54.75 177 GLU A CA 1
ATOM 1345 C C . GLU A 1 177 ? 3.446 2.865 -25.787 1.00 54.75 177 GLU A C 1
ATOM 1347 O O . GLU A 1 177 ? 3.046 2.063 -26.623 1.00 54.75 177 GLU A O 1
ATOM 1352 N N . GLU A 1 178 ? 3.613 4.155 -26.101 1.00 48.69 178 GLU A N 1
ATOM 1353 C CA . GLU A 1 178 ? 3.316 4.711 -27.437 1.00 48.69 178 GLU A CA 1
ATOM 1354 C C . GLU A 1 178 ? 4.301 4.255 -28.524 1.00 48.69 178 GLU A C 1
ATOM 1356 O O . GLU A 1 178 ? 3.928 4.106 -29.690 1.00 48.69 178 GLU A O 1
ATOM 1361 N N . ALA A 1 179 ? 5.562 4.001 -28.160 1.00 48.09 179 ALA A N 1
ATOM 1362 C CA . ALA A 1 179 ? 6.554 3.399 -29.053 1.00 48.09 179 ALA A CA 1
ATOM 1363 C C . ALA A 1 179 ? 6.285 1.906 -29.321 1.00 48.09 179 ALA A C 1
ATOM 1365 O O . ALA A 1 179 ? 6.972 1.287 -30.139 1.00 48.09 179 ALA A O 1
ATOM 1366 N N . THR A 1 180 ? 5.290 1.335 -28.641 1.00 38.62 180 THR A N 1
ATOM 1367 C CA . THR A 1 180 ? 4.853 -0.044 -28.791 1.00 38.62 180 THR A CA 1
ATOM 1368 C C . THR A 1 180 ? 3.601 -0.067 -29.680 1.00 38.62 180 THR A C 1
ATOM 1370 O O . THR A 1 180 ? 2.573 0.486 -29.292 1.00 38.62 180 THR A O 1
ATOM 1373 N N . PRO A 1 181 ? 3.628 -0.664 -30.890 1.00 42.16 181 PRO A N 1
ATOM 1374 C CA . PRO A 1 181 ? 2.412 -0.793 -31.690 1.00 42.16 181 PRO A CA 1
ATOM 1375 C C . PRO A 1 181 ? 1.353 -1.577 -30.897 1.00 42.16 181 PRO A C 1
ATOM 1377 O O . PRO A 1 181 ? 1.721 -2.442 -30.098 1.00 42.16 181 PRO A O 1
ATOM 1380 N N . PRO A 1 182 ? 0.048 -1.296 -31.087 1.00 37.78 182 PRO A N 1
ATOM 1381 C CA . PRO A 1 182 ? -1.002 -1.968 -30.338 1.00 37.78 182 PRO A CA 1
ATOM 1382 C C . PRO A 1 182 ? -0.924 -3.472 -30.603 1.00 37.78 182 PRO A C 1
ATOM 1384 O O . PRO A 1 182 ? -1.262 -3.947 -31.686 1.00 37.78 182 PRO A O 1
ATOM 1387 N N . SER A 1 183 ? -0.459 -4.206 -29.598 1.00 49.19 183 SER A N 1
ATOM 1388 C CA . SER A 1 183 ? -0.631 -5.647 -29.509 1.00 49.19 183 SER A CA 1
ATOM 1389 C C . SER A 1 183 ? -2.113 -5.872 -29.242 1.00 49.19 183 SER A C 1
ATOM 1391 O O . SER A 1 183 ? -2.642 -5.394 -28.232 1.00 49.19 183 SER A O 1
ATOM 1393 N N . ASP A 1 184 ? -2.825 -6.511 -30.175 1.00 40.84 184 ASP A N 1
ATOM 1394 C CA . ASP A 1 184 ? -4.165 -6.971 -29.846 1.00 40.84 184 ASP A CA 1
ATOM 1395 C C . ASP A 1 184 ? -4.025 -7.940 -28.658 1.00 40.84 184 ASP A C 1
ATOM 1397 O O . ASP A 1 184 ? -3.086 -8.731 -28.564 1.00 40.84 184 ASP A O 1
ATOM 1401 N N . GLY A 1 185 ? -4.903 -7.825 -27.665 1.00 41.12 185 GLY A N 1
ATOM 1402 C CA . GLY A 1 185 ? -4.808 -8.591 -26.418 1.00 41.12 185 GLY A CA 1
ATOM 1403 C C . GLY A 1 185 ? -4.923 -10.115 -26.580 1.00 41.12 185 GLY A C 1
ATOM 1404 O O . GLY A 1 185 ? -5.149 -10.800 -25.583 1.00 41.12 185 GLY A O 1
ATOM 1405 N N . SER A 1 186 ? -4.792 -10.666 -27.793 1.00 47.62 186 SER A N 1
ATOM 1406 C CA . SER A 1 186 ? -4.775 -12.101 -28.061 1.00 47.62 186 SER A CA 1
ATOM 1407 C C . SER A 1 186 ? -3.621 -12.807 -27.347 1.00 47.62 186 SER A C 1
ATOM 1409 O O . SER A 1 186 ? -3.836 -13.880 -26.784 1.00 47.62 186 SER A O 1
ATOM 1411 N N . LEU A 1 187 ? -2.439 -12.184 -27.255 1.00 42.22 187 LEU A N 1
ATOM 1412 C CA . LEU A 1 187 ? -1.267 -12.769 -26.586 1.00 42.22 187 LEU A CA 1
ATOM 1413 C C . LEU A 1 187 ? -1.471 -12.957 -25.072 1.00 42.22 187 LEU A C 1
ATOM 1415 O O . LEU A 1 187 ? -1.031 -13.958 -24.511 1.00 42.22 187 LEU A O 1
ATOM 1419 N N . LEU A 1 188 ? -2.194 -12.045 -24.410 1.00 40.00 188 LEU A N 1
ATOM 1420 C CA . LEU A 1 188 ? -2.548 -12.177 -22.988 1.00 40.00 188 LEU A CA 1
ATOM 1421 C C . LEU A 1 188 ? -3.750 -13.106 -22.768 1.00 40.00 188 LEU A C 1
ATOM 1423 O O . LEU A 1 188 ? -3.811 -13.799 -21.753 1.00 40.00 188 LEU A O 1
ATOM 1427 N N . ALA A 1 189 ? -4.682 -13.179 -23.723 1.00 39.91 189 ALA A N 1
ATOM 1428 C CA . ALA A 1 189 ? -5.787 -14.137 -23.680 1.00 39.91 189 ALA A CA 1
ATOM 1429 C C . ALA A 1 189 ? -5.305 -15.598 -23.800 1.00 39.91 189 ALA A C 1
ATOM 1431 O O . ALA A 1 189 ? -5.913 -16.492 -23.212 1.00 39.91 189 ALA A O 1
ATOM 1432 N N . LEU A 1 190 ? -4.185 -15.836 -24.493 1.00 45.34 190 LEU A N 1
ATOM 1433 C CA . LEU A 1 190 ? -3.501 -17.134 -24.564 1.00 45.34 190 LEU A CA 1
ATOM 1434 C C . LEU A 1 190 ? -2.781 -17.523 -23.256 1.00 45.34 190 LEU A C 1
ATOM 1436 O O . LEU A 1 190 ? -2.606 -18.708 -22.985 1.00 45.34 190 LEU A O 1
ATOM 1440 N N . ALA A 1 191 ? -2.419 -16.551 -22.412 1.00 39.91 191 ALA A N 1
ATOM 1441 C CA . ALA A 1 191 ? -1.659 -16.770 -21.177 1.00 39.91 191 ALA A CA 1
ATOM 1442 C C . ALA A 1 191 ? -2.516 -17.162 -19.954 1.00 39.91 191 ALA A C 1
ATOM 1444 O O . ALA A 1 191 ? -1.966 -17.491 -18.906 1.00 39.91 191 ALA A O 1
ATOM 1445 N N . ASN A 1 192 ? -3.851 -17.154 -20.064 1.00 33.31 192 ASN A N 1
ATOM 1446 C CA . ASN A 1 192 ? -4.760 -17.431 -18.940 1.00 33.31 192 ASN A CA 1
ATOM 1447 C C . ASN A 1 192 ? -5.152 -18.920 -18.801 1.00 33.31 192 ASN A C 1
ATOM 1449 O O . ASN A 1 192 ? -6.227 -19.251 -18.296 1.00 33.31 192 ASN A O 1
ATOM 1453 N N . VAL A 1 193 ? -4.299 -19.833 -19.271 1.00 41.41 193 VAL A N 1
ATOM 1454 C CA . VAL A 1 193 ? -4.485 -21.282 -19.127 1.00 41.41 193 VAL A CA 1
ATOM 1455 C C . VAL A 1 193 ? -3.665 -21.756 -17.930 1.00 41.41 193 VAL A C 1
ATOM 1457 O O . VAL A 1 193 ? -2.484 -21.444 -17.818 1.00 41.41 193 VAL A O 1
ATOM 1460 N N . VAL A 1 194 ? -4.309 -22.499 -17.026 1.00 39.09 194 VAL A N 1
ATOM 1461 C CA . VAL A 1 194 ? -3.687 -23.226 -15.907 1.00 39.09 194 VAL A CA 1
ATOM 1462 C C . VAL A 1 194 ? -2.363 -23.844 -16.373 1.00 39.09 194 VAL A C 1
ATOM 1464 O O . VAL A 1 194 ? -2.380 -24.682 -17.273 1.00 39.09 194 VAL A O 1
ATOM 1467 N N . ILE A 1 195 ? -1.232 -23.417 -15.798 1.00 49.25 195 ILE A N 1
ATOM 1468 C CA . ILE A 1 195 ? 0.093 -23.954 -16.142 1.00 49.25 195 ILE A CA 1
ATOM 1469 C C . ILE A 1 195 ? 0.117 -25.421 -15.691 1.00 49.25 195 ILE A C 1
ATOM 1471 O O . ILE A 1 195 ? 0.274 -25.711 -14.506 1.00 49.25 195 ILE A O 1
ATOM 1475 N N . GLY A 1 196 ? -0.147 -26.336 -16.625 1.00 62.19 196 GLY A N 1
ATOM 1476 C CA . GLY A 1 196 ? 0.057 -27.773 -16.441 1.00 62.19 196 GLY A CA 1
ATOM 1477 C C . GLY A 1 196 ? 1.545 -28.124 -16.455 1.00 62.19 196 GLY A C 1
ATOM 1478 O O . GLY A 1 196 ? 2.391 -27.242 -16.550 1.00 62.19 196 GLY A O 1
ATOM 1479 N N . ASP A 1 197 ? 1.887 -29.406 -16.374 1.00 75.50 197 ASP A N 1
ATOM 1480 C CA . ASP A 1 197 ? 3.281 -29.831 -16.553 1.00 75.50 197 ASP A CA 1
ATOM 1481 C C . ASP A 1 197 ? 3.763 -29.566 -17.987 1.00 75.50 197 ASP A C 1
ATOM 1483 O O . ASP A 1 197 ? 2.965 -29.709 -18.923 1.00 75.50 197 ASP A O 1
ATOM 1487 N N . PRO A 1 198 ? 5.041 -29.186 -18.182 1.00 83.62 198 PRO A N 1
ATOM 1488 C CA . PRO A 1 198 ? 5.552 -28.894 -19.503 1.00 83.62 198 PRO A CA 1
ATOM 1489 C C . PRO A 1 198 ? 5.587 -30.168 -20.350 1.00 83.62 198 PRO A C 1
ATOM 1491 O O . PRO A 1 198 ? 5.980 -31.242 -19.887 1.00 83.62 198 PRO A O 1
ATOM 1494 N N . VAL A 1 199 ? 5.186 -30.051 -21.612 1.00 87.31 199 VAL A N 1
ATOM 1495 C CA . VAL A 1 199 ? 5.204 -31.156 -22.575 1.00 87.31 199 VAL A CA 1
ATOM 1496 C C . VAL A 1 199 ? 6.635 -31.419 -23.040 1.00 87.31 199 VAL A C 1
ATOM 1498 O O . VAL A 1 199 ? 7.021 -32.576 -23.232 1.00 87.31 199 VAL A O 1
ATOM 1501 N N . HIS A 1 200 ? 7.442 -30.368 -23.196 1.00 91.00 200 HIS A N 1
ATOM 1502 C CA . HIS A 1 200 ? 8.857 -30.506 -23.529 1.00 91.00 200 HIS A CA 1
ATOM 1503 C C . HIS A 1 200 ? 9.698 -30.802 -22.286 1.00 91.00 200 HIS A C 1
ATOM 1505 O O . HIS A 1 200 ? 9.737 -30.039 -21.323 1.00 91.00 200 HIS A O 1
ATOM 1511 N N . THR A 1 201 ? 10.421 -31.923 -22.333 1.00 91.44 201 THR A N 1
ATOM 1512 C CA . THR A 1 201 ? 11.401 -32.285 -21.306 1.00 91.44 201 THR A CA 1
ATOM 1513 C C . THR A 1 201 ? 12.745 -31.649 -21.635 1.00 91.44 201 THR A C 1
ATOM 1515 O O . THR A 1 201 ? 13.357 -31.977 -22.653 1.00 91.44 201 THR A O 1
ATOM 1518 N N . VAL A 1 202 ? 13.208 -30.777 -20.747 1.00 92.31 202 VAL A N 1
ATOM 1519 C CA . VAL A 1 202 ? 14.537 -30.163 -20.796 1.00 92.31 202 VAL A CA 1
ATOM 1520 C C . VAL A 1 202 ? 15.379 -30.738 -19.660 1.00 92.31 202 VAL A C 1
ATOM 1522 O O . VAL A 1 202 ? 14.848 -31.086 -18.603 1.00 92.31 202 VAL A O 1
ATOM 1525 N N . VAL A 1 203 ? 16.688 -30.862 -19.869 1.00 91.25 203 VAL A N 1
ATOM 1526 C CA . VAL A 1 203 ? 17.648 -31.211 -18.812 1.00 91.25 203 VAL A CA 1
ATOM 1527 C C . VAL A 1 203 ? 18.783 -30.193 -18.744 1.00 91.25 203 VAL A C 1
ATOM 1529 O O . VAL A 1 203 ? 19.067 -29.497 -19.716 1.00 91.25 203 VAL A O 1
ATOM 1532 N N . ALA A 1 204 ? 19.443 -30.108 -17.587 1.00 91.75 204 ALA A N 1
ATOM 1533 C CA . ALA A 1 204 ? 20.599 -29.235 -17.415 1.00 91.75 204 ALA A CA 1
ATOM 1534 C C . ALA A 1 204 ? 21.697 -29.555 -18.448 1.00 91.75 204 ALA A C 1
ATOM 1536 O O . ALA A 1 204 ? 22.023 -30.719 -18.685 1.00 91.75 204 ALA A O 1
ATOM 1537 N N . GLY A 1 205 ? 22.261 -28.508 -19.043 1.00 92.25 205 GLY A N 1
ATOM 1538 C CA . GLY A 1 205 ? 23.213 -28.562 -20.149 1.00 92.25 205 GLY A CA 1
ATOM 1539 C C . GLY A 1 205 ? 22.576 -28.489 -21.538 1.00 92.25 205 GLY A C 1
ATOM 1540 O O . GLY A 1 205 ? 23.305 -28.285 -22.505 1.00 92.25 205 GLY A O 1
ATOM 1541 N N . ASP A 1 206 ? 21.252 -28.619 -21.659 1.00 97.19 206 ASP A N 1
ATOM 1542 C CA . ASP A 1 206 ? 20.579 -28.512 -22.953 1.00 97.19 206 ASP A CA 1
ATOM 1543 C C . ASP A 1 206 ? 20.682 -27.101 -23.546 1.00 97.19 206 ASP A C 1
ATOM 1545 O O . ASP A 1 206 ? 20.516 -26.098 -22.844 1.00 97.19 206 ASP A O 1
ATOM 1549 N N . ILE A 1 207 ? 20.867 -27.044 -24.867 1.00 97.69 207 ILE A N 1
ATOM 1550 C CA . ILE A 1 207 ? 20.795 -25.826 -25.674 1.00 97.69 207 ILE A CA 1
ATOM 1551 C C . ILE A 1 207 ? 19.693 -26.025 -26.714 1.00 97.69 207 ILE A C 1
ATOM 1553 O O . ILE A 1 207 ? 19.670 -27.015 -27.445 1.00 97.69 207 ILE A O 1
ATOM 1557 N N . TRP A 1 208 ? 18.755 -25.087 -26.742 1.00 97.81 208 TRP A N 1
ATOM 1558 C CA . TRP A 1 208 ? 17.604 -25.100 -27.627 1.00 97.81 208 TRP A CA 1
ATOM 1559 C C . TRP A 1 208 ? 17.556 -23.826 -28.461 1.00 97.81 208 TRP A C 1
ATOM 1561 O O . TRP A 1 208 ? 17.668 -22.717 -27.942 1.00 97.81 208 TRP A O 1
ATOM 1571 N N . HIS A 1 209 ? 17.308 -23.989 -29.750 1.00 97.25 209 HIS A N 1
ATOM 1572 C CA . HIS A 1 209 ? 16.844 -22.937 -30.632 1.00 97.25 209 HIS A CA 1
ATOM 1573 C C . HIS A 1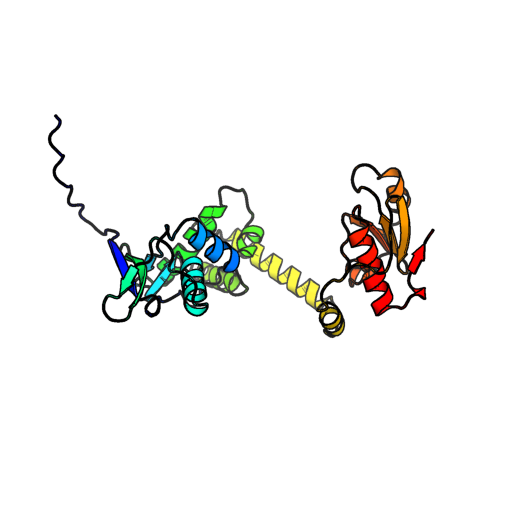 209 ? 15.364 -22.658 -30.378 1.00 97.25 209 HIS A C 1
ATOM 1575 O O . HIS A 1 209 ? 14.550 -23.581 -30.322 1.00 97.25 209 HIS A O 1
ATOM 1581 N N . VAL A 1 210 ? 15.029 -21.377 -30.237 1.00 95.19 210 VAL A N 1
ATOM 1582 C CA . VAL A 1 210 ? 13.663 -20.874 -30.048 1.00 95.19 210 VAL A CA 1
ATOM 1583 C C . VAL A 1 210 ? 13.472 -19.726 -31.037 1.00 95.19 210 VAL A C 1
ATOM 1585 O O . VAL A 1 210 ? 13.779 -18.574 -30.733 1.00 95.19 210 VAL A O 1
ATOM 1588 N N . GLY A 1 211 ? 13.091 -20.061 -32.269 1.00 92.94 211 GLY A N 1
ATOM 1589 C CA . GLY A 1 211 ? 13.240 -19.173 -33.422 1.00 92.94 211 GLY A CA 1
ATOM 1590 C C . GLY A 1 211 ? 14.699 -18.753 -33.612 1.00 92.94 211 GLY A C 1
ATOM 1591 O O . GLY A 1 211 ? 15.601 -19.592 -33.635 1.00 92.94 211 GLY A O 1
ATOM 1592 N N . ASP A 1 212 ? 14.939 -17.443 -33.681 1.00 92.62 212 ASP A N 1
ATOM 1593 C CA . ASP A 1 212 ? 16.289 -16.870 -33.772 1.00 92.62 212 ASP A CA 1
ATOM 1594 C C . ASP A 1 212 ? 17.020 -16.814 -32.412 1.00 92.62 212 ASP A C 1
ATOM 1596 O O . ASP A 1 212 ? 18.212 -16.485 -32.341 1.00 92.62 212 ASP A O 1
ATOM 1600 N N . HIS A 1 213 ? 16.330 -17.135 -31.313 1.00 96.38 213 HIS A N 1
ATOM 1601 C CA . HIS A 1 213 ? 16.861 -17.098 -29.950 1.00 96.38 213 HIS A CA 1
ATOM 1602 C C . HIS A 1 213 ? 17.511 -18.421 -29.536 1.00 96.38 213 HIS A C 1
ATOM 1604 O O . HIS A 1 213 ? 17.332 -19.464 -30.166 1.00 96.38 213 HIS A O 1
ATOM 1610 N N . LEU A 1 214 ? 18.246 -18.367 -28.426 1.00 97.69 214 LEU A N 1
ATOM 1611 C CA . LEU A 1 214 ? 18.785 -19.534 -27.741 1.00 97.69 214 LEU A CA 1
ATOM 1612 C C . LEU A 1 214 ? 18.237 -19.613 -26.321 1.00 97.69 214 LEU A C 1
ATOM 1614 O O . LEU A 1 214 ? 18.298 -18.632 -25.586 1.00 97.69 214 LEU A O 1
ATOM 1618 N N . LEU A 1 215 ? 17.761 -20.791 -25.934 1.00 98.12 215 LEU A N 1
ATOM 1619 C CA . LEU A 1 215 ? 17.443 -21.178 -24.567 1.00 98.12 215 LEU A CA 1
ATOM 1620 C C . LEU A 1 215 ? 18.482 -22.181 -24.077 1.00 98.12 215 LEU A C 1
ATOM 1622 O O . LEU A 1 215 ? 18.632 -23.258 -24.643 1.00 98.12 215 LEU A O 1
ATOM 1626 N N . ILE A 1 216 ? 19.186 -21.830 -23.008 1.00 98.25 216 ILE A N 1
ATOM 1627 C CA . ILE A 1 216 ? 20.253 -22.635 -22.423 1.00 98.25 216 ILE A CA 1
ATOM 1628 C C . ILE A 1 216 ? 19.842 -23.004 -21.000 1.00 98.25 216 ILE A C 1
ATOM 1630 O O . ILE A 1 216 ? 19.669 -22.131 -20.142 1.00 98.25 216 ILE A O 1
ATOM 1634 N N . CYS A 1 217 ? 19.686 -24.303 -20.747 1.00 96.94 217 CYS A N 1
ATOM 1635 C CA . CYS A 1 217 ? 19.337 -24.818 -19.430 1.00 96.94 217 CYS A CA 1
ATOM 1636 C C . CYS A 1 217 ? 20.598 -24.958 -18.572 1.00 96.94 217 CYS A C 1
ATOM 1638 O O . CYS A 1 217 ? 21.177 -26.037 -18.485 1.00 96.94 217 CYS A O 1
ATOM 1640 N N . ALA A 1 218 ? 21.065 -23.867 -17.975 1.00 96.56 218 ALA A N 1
ATOM 1641 C CA . ALA A 1 218 ? 22.326 -23.835 -17.236 1.00 96.56 218 ALA A CA 1
ATOM 1642 C C . ALA A 1 218 ? 22.259 -22.870 -16.047 1.00 96.56 218 ALA A C 1
ATOM 1644 O O . ALA A 1 218 ? 21.432 -21.954 -16.029 1.00 96.56 218 ALA A O 1
ATOM 1645 N N . ASP A 1 219 ? 23.145 -23.053 -15.066 1.00 96.38 219 ASP A N 1
ATOM 1646 C CA . ASP A 1 219 ? 23.281 -22.099 -13.971 1.00 96.38 219 ASP A CA 1
ATOM 1647 C C . ASP A 1 219 ? 23.785 -20.739 -14.485 1.00 96.38 219 ASP A C 1
ATOM 1649 O O . ASP A 1 219 ? 24.785 -20.625 -15.204 1.00 96.38 219 ASP A O 1
ATOM 1653 N N . VAL A 1 220 ? 23.080 -19.676 -14.101 1.00 94.19 220 VAL A N 1
ATOM 1654 C CA . VAL A 1 220 ? 23.391 -18.308 -14.538 1.00 94.19 220 VAL A CA 1
ATOM 1655 C C . VAL A 1 220 ? 24.736 -17.836 -13.982 1.00 94.19 220 VAL A C 1
ATOM 1657 O O . VAL A 1 220 ? 25.381 -16.996 -14.590 1.00 94.19 220 VAL A O 1
ATOM 1660 N N . MET A 1 221 ? 25.180 -18.345 -12.836 1.00 91.56 221 MET A N 1
ATOM 1661 C CA . MET A 1 221 ? 26.368 -17.862 -12.134 1.00 91.56 221 MET A CA 1
ATOM 1662 C C . MET A 1 221 ? 27.575 -18.781 -12.342 1.00 91.56 221 MET A C 1
ATOM 1664 O O . MET A 1 221 ? 28.694 -18.290 -12.503 1.00 91.56 221 MET A O 1
ATOM 1668 N N . THR A 1 222 ? 27.381 -20.102 -12.331 1.00 94.69 222 THR A N 1
ATOM 1669 C CA . THR A 1 222 ? 28.483 -21.078 -12.350 1.00 94.69 222 THR A CA 1
ATOM 1670 C C . THR A 1 222 ? 28.743 -21.679 -13.723 1.00 94.69 222 THR A C 1
ATOM 1672 O O . THR A 1 2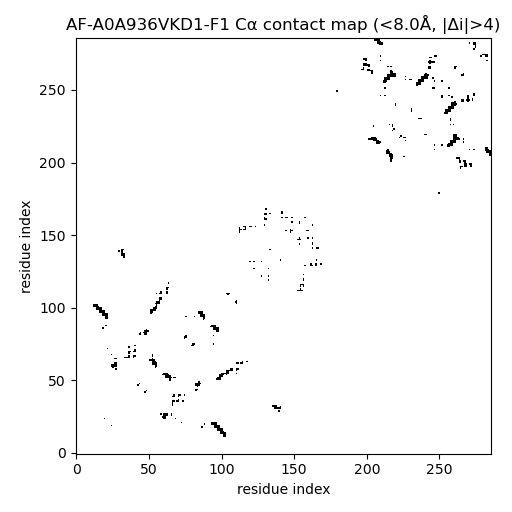22 ? 29.896 -21.975 -14.032 1.00 94.69 222 THR A O 1
ATOM 1675 N N . ASP A 1 223 ? 27.725 -21.777 -14.578 1.00 96.56 223 ASP A N 1
ATOM 1676 C CA . ASP A 1 223 ? 27.838 -22.405 -15.900 1.00 96.56 223 ASP A CA 1
ATOM 1677 C C . ASP A 1 223 ? 28.039 -21.384 -17.029 1.00 96.56 223 ASP A C 1
ATOM 1679 O O . ASP A 1 223 ? 27.795 -21.658 -18.206 1.00 96.56 223 ASP A O 1
ATOM 1683 N N . TRP A 1 224 ? 28.548 -20.197 -16.694 1.00 96.62 224 TRP A N 1
ATOM 1684 C CA . TRP A 1 224 ? 28.841 -19.146 -17.668 1.00 96.62 224 TRP A CA 1
ATOM 1685 C C . TRP A 1 224 ? 29.730 -19.553 -18.846 1.00 96.62 224 TRP A C 1
ATOM 1687 O O . TRP A 1 224 ? 29.495 -19.026 -19.934 1.00 96.62 224 TRP A O 1
ATOM 1697 N N . PRO A 1 225 ? 30.677 -20.510 -18.739 1.00 97.44 225 PRO A N 1
ATOM 1698 C CA . PRO A 1 225 ? 31.421 -20.961 -19.911 1.00 97.44 225 PRO A CA 1
ATOM 1699 C C . PRO A 1 225 ? 30.537 -21.606 -20.991 1.00 97.44 225 PRO A C 1
ATOM 1701 O O . PRO A 1 225 ? 30.951 -21.648 -22.146 1.00 97.44 225 PRO A O 1
ATOM 1704 N N . ILE A 1 226 ? 29.339 -22.090 -20.633 1.00 94.88 226 ILE A N 1
ATOM 1705 C CA . ILE A 1 226 ? 28.370 -22.677 -21.568 1.00 94.88 226 ILE A CA 1
ATOM 1706 C C . ILE A 1 226 ? 27.670 -21.578 -22.371 1.00 94.88 226 ILE A C 1
ATOM 1708 O O . ILE A 1 226 ? 27.582 -21.679 -23.590 1.00 94.88 226 ILE A O 1
ATOM 1712 N N . TRP A 1 227 ? 27.183 -20.521 -21.713 1.00 95.94 227 TRP A N 1
ATOM 1713 C CA . TRP A 1 227 ? 26.329 -19.517 -22.360 1.00 95.94 227 TRP A CA 1
ATOM 1714 C C . TRP A 1 227 ? 27.058 -18.241 -22.805 1.00 95.94 227 TRP A C 1
ATOM 1716 O O . TRP A 1 227 ? 26.644 -17.610 -23.778 1.00 95.94 227 TRP A O 1
ATOM 1726 N N . ALA A 1 228 ? 28.165 -17.861 -22.162 1.00 96.88 228 ALA A N 1
ATOM 1727 C CA . ALA A 1 228 ? 28.907 -16.645 -22.500 1.00 96.88 228 ALA A CA 1
ATOM 1728 C C . ALA A 1 228 ? 29.415 -16.598 -23.956 1.00 96.88 228 ALA A C 1
ATOM 1730 O O . ALA A 1 228 ? 29.365 -15.518 -24.548 1.00 96.88 228 ALA A O 1
ATOM 1731 N N . PRO A 1 229 ? 29.843 -17.715 -24.590 1.00 96.56 229 PRO A N 1
ATOM 1732 C CA . PRO A 1 229 ? 30.259 -17.699 -25.993 1.00 96.56 229 PRO A CA 1
ATOM 1733 C C . PRO A 1 229 ? 29.169 -17.249 -26.973 1.00 96.56 229 PRO A C 1
ATOM 1735 O O . PRO A 1 229 ? 29.508 -16.814 -28.072 1.00 96.56 229 PRO A O 1
ATOM 1738 N N . TYR A 1 230 ? 27.889 -17.334 -26.593 1.00 95.31 230 TYR A N 1
ATOM 1739 C CA . TYR A 1 230 ? 26.756 -16.942 -27.435 1.00 95.31 230 TYR A CA 1
ATOM 1740 C C . TYR A 1 230 ? 26.397 -15.451 -27.331 1.00 95.31 230 TYR A C 1
ATOM 1742 O O . TYR A 1 230 ? 25.604 -14.961 -28.134 1.00 95.31 230 TYR A O 1
ATOM 1750 N N . LEU A 1 231 ? 26.998 -14.711 -26.394 1.00 94.56 231 LEU A N 1
ATOM 1751 C CA . LEU A 1 231 ? 26.808 -13.266 -26.225 1.00 94.56 231 LEU A CA 1
ATOM 1752 C C . LEU A 1 231 ? 27.734 -12.468 -27.155 1.00 94.56 231 LEU A C 1
ATOM 1754 O O . LEU A 1 231 ? 28.596 -11.716 -26.702 1.00 94.56 231 LEU A O 1
ATOM 1758 N N . GLN A 1 232 ? 27.588 -12.666 -28.465 1.00 91.06 232 GLN A N 1
ATOM 1759 C CA . GLN A 1 232 ? 28.399 -11.986 -29.479 1.00 91.06 232 GLN A CA 1
ATOM 1760 C C . GLN A 1 232 ? 27.547 -11.093 -30.380 1.00 91.06 232 GLN A C 1
ATOM 1762 O O . GLN A 1 232 ? 26.565 -11.554 -30.956 1.00 91.06 232 GLN A O 1
ATOM 1767 N N . GLY A 1 233 ? 27.988 -9.847 -30.567 1.00 85.12 233 GLY A N 1
ATOM 1768 C CA . GLY A 1 233 ? 27.339 -8.848 -31.420 1.00 85.12 233 GLY A CA 1
ATOM 1769 C C . GLY A 1 233 ? 26.562 -7.791 -30.632 1.00 85.12 233 GLY A C 1
ATOM 1770 O O . GLY A 1 233 ? 26.237 -7.988 -29.464 1.00 85.12 233 GLY A O 1
ATOM 1771 N N . ASP A 1 234 ? 26.269 -6.670 -31.292 1.00 82.81 234 ASP A N 1
ATOM 1772 C CA . ASP A 1 234 ? 25.614 -5.508 -30.670 1.00 82.81 234 ASP A CA 1
ATOM 1773 C C . ASP A 1 234 ? 24.087 -5.682 -30.522 1.00 82.81 234 ASP A C 1
ATOM 1775 O O . ASP A 1 234 ? 23.451 -4.954 -29.761 1.00 82.81 234 ASP A O 1
ATOM 1779 N N . ASP A 1 235 ? 23.507 -6.685 -31.194 1.00 88.94 235 ASP A N 1
ATOM 1780 C CA . ASP A 1 235 ? 22.061 -6.960 -31.228 1.00 88.94 235 ASP A CA 1
ATOM 1781 C C . ASP A 1 235 ? 21.660 -8.232 -30.448 1.00 88.94 235 ASP A C 1
ATOM 1783 O O . ASP A 1 235 ? 20.634 -8.861 -30.733 1.00 88.94 235 ASP A O 1
ATOM 1787 N N . VAL A 1 236 ? 22.472 -8.630 -29.459 1.00 95.06 236 VAL A N 1
ATOM 1788 C CA . VAL A 1 236 ? 22.202 -9.785 -28.589 1.00 95.06 236 VAL A CA 1
ATOM 1789 C C . VAL A 1 236 ? 21.864 -9.337 -27.170 1.00 95.06 236 VAL A C 1
ATOM 1791 O O . VAL A 1 236 ? 22.651 -8.667 -26.504 1.00 95.06 236 VAL A O 1
ATOM 1794 N N . LEU A 1 237 ? 20.703 -9.763 -26.674 1.00 96.12 237 LEU A N 1
ATOM 1795 C CA . LEU A 1 237 ? 20.285 -9.559 -25.292 1.00 96.12 237 LEU A CA 1
ATOM 1796 C C . LEU A 1 237 ? 20.579 -10.794 -24.445 1.00 96.12 237 LEU A C 1
ATOM 1798 O O . LEU A 1 237 ? 20.141 -11.904 -24.751 1.00 96.12 237 LEU A O 1
ATOM 1802 N N . PHE A 1 238 ? 21.269 -10.573 -23.330 1.00 97.00 238 PHE A N 1
ATOM 1803 C CA . PHE A 1 238 ? 21.378 -11.554 -22.261 1.00 97.00 238 PHE A CA 1
ATOM 1804 C C . PHE A 1 238 ? 20.127 -11.509 -21.381 1.00 97.00 238 PHE A C 1
ATOM 1806 O O . PHE A 1 238 ? 19.768 -10.447 -20.867 1.00 97.00 238 PHE A O 1
ATOM 1813 N N . VAL A 1 239 ? 19.476 -12.657 -21.193 1.00 96.44 239 VAL A N 1
ATOM 1814 C CA . VAL A 1 239 ? 18.254 -12.778 -20.391 1.00 96.44 239 VAL A CA 1
ATOM 1815 C C . VAL A 1 239 ? 18.463 -13.845 -19.307 1.00 96.44 239 VAL A C 1
ATOM 1817 O O . VAL A 1 239 ? 18.178 -15.024 -19.539 1.00 96.44 239 VAL A O 1
ATOM 1820 N N . PRO A 1 240 ? 18.989 -13.464 -18.126 1.00 96.31 240 PRO A N 1
ATOM 1821 C CA . PRO A 1 240 ? 19.154 -14.387 -17.009 1.00 96.31 240 PRO A CA 1
ATOM 1822 C C . PRO A 1 240 ? 17.803 -14.713 -16.364 1.00 96.31 240 PRO A C 1
ATOM 1824 O O . PRO A 1 240 ? 16.949 -13.836 -16.233 1.00 96.31 240 PRO A O 1
ATOM 1827 N N . TYR A 1 241 ? 17.633 -15.960 -15.920 1.00 93.38 241 TYR A N 1
ATOM 1828 C CA . TYR A 1 241 ? 16.400 -16.468 -15.303 1.00 93.38 241 TYR A CA 1
ATOM 1829 C C . TYR A 1 241 ? 15.161 -16.237 -16.179 1.00 93.38 241 TYR A C 1
ATOM 1831 O O . TYR A 1 241 ? 14.124 -15.760 -15.716 1.00 93.38 241 TYR A O 1
ATOM 1839 N N . ALA A 1 242 ? 15.280 -16.551 -17.470 1.00 92.00 242 ALA A N 1
ATOM 1840 C CA . ALA A 1 242 ? 14.233 -16.282 -18.447 1.00 92.00 242 ALA A CA 1
ATOM 1841 C C . ALA A 1 242 ? 12.898 -16.961 -18.086 1.00 92.00 242 ALA A C 1
ATOM 1843 O O . ALA A 1 242 ? 12.862 -18.149 -17.773 1.00 92.00 242 ALA A O 1
ATOM 1844 N N . GLY A 1 243 ? 11.792 -16.217 -18.151 1.00 87.88 243 GLY A N 1
ATOM 1845 C CA . GLY A 1 243 ? 10.440 -16.760 -17.974 1.00 87.88 243 GLY A CA 1
ATOM 1846 C C . GLY A 1 243 ? 9.797 -17.224 -19.293 1.00 87.88 243 GLY A C 1
ATOM 1847 O O . GLY A 1 243 ? 10.280 -16.840 -20.361 1.00 87.88 243 GLY A O 1
ATOM 1848 N N . PRO A 1 244 ? 8.667 -17.967 -19.246 1.00 88.69 244 PRO A N 1
ATOM 1849 C CA . PRO A 1 244 ? 7.994 -18.553 -20.420 1.00 88.69 244 PRO A CA 1
ATOM 1850 C C . PRO A 1 244 ? 7.674 -17.582 -21.563 1.00 88.69 244 PRO A C 1
ATOM 1852 O O . PRO A 1 244 ? 7.655 -17.972 -22.724 1.00 88.69 244 PRO A O 1
ATOM 1855 N N . PHE A 1 245 ? 7.453 -16.307 -21.240 1.00 88.38 245 PHE A N 1
ATOM 1856 C CA . PHE A 1 245 ? 7.075 -15.277 -22.208 1.00 88.38 245 PHE A CA 1
ATOM 1857 C C . PHE A 1 245 ? 8.250 -14.432 -22.713 1.00 88.38 245 PHE A C 1
ATOM 1859 O O . PHE A 1 245 ? 8.051 -13.566 -23.559 1.00 88.38 245 PHE A O 1
ATOM 1866 N N . ALA A 1 246 ? 9.474 -14.660 -22.229 1.00 89.44 246 ALA A N 1
ATOM 1867 C CA . ALA A 1 246 ? 10.648 -13.890 -22.642 1.00 89.44 246 ALA A CA 1
ATOM 1868 C C . ALA A 1 246 ? 10.890 -13.879 -24.173 1.00 89.44 246 ALA A C 1
ATOM 1870 O O . ALA A 1 246 ? 11.022 -12.777 -24.719 1.00 89.44 246 ALA A O 1
ATOM 1871 N N . PRO A 1 247 ? 10.862 -15.024 -24.896 1.00 88.94 247 PRO A N 1
ATOM 1872 C CA . PRO A 1 247 ? 11.025 -15.033 -26.357 1.00 88.94 247 PRO A CA 1
ATOM 1873 C C . PRO A 1 247 ? 9.794 -14.516 -27.122 1.00 88.94 247 PRO A C 1
ATOM 1875 O O . PRO A 1 247 ? 9.796 -14.509 -28.345 1.00 88.94 247 PRO A O 1
ATOM 1878 N N . LEU A 1 248 ? 8.733 -14.110 -26.415 1.00 85.69 248 LEU A N 1
ATOM 1879 C CA . LEU A 1 248 ? 7.469 -13.624 -26.980 1.00 85.69 248 LEU A CA 1
ATOM 1880 C C . LEU A 1 248 ? 7.290 -12.113 -26.778 1.00 85.69 248 LEU A C 1
ATOM 1882 O O . LEU A 1 248 ? 6.231 -11.556 -27.056 1.00 85.69 248 LEU A O 1
ATOM 1886 N N . THR A 1 249 ? 8.302 -11.444 -26.225 1.00 81.12 249 THR A N 1
ATOM 1887 C CA . THR A 1 249 ? 8.263 -9.999 -26.013 1.00 81.12 249 THR A CA 1
ATOM 1888 C C . THR A 1 249 ? 8.571 -9.251 -27.303 1.00 81.12 249 THR A C 1
ATOM 1890 O O . THR A 1 249 ? 9.304 -9.726 -28.161 1.00 81.12 249 THR A O 1
ATOM 1893 N N . ILE A 1 250 ? 8.131 -8.001 -27.391 1.00 71.44 250 ILE A N 1
ATOM 1894 C CA . ILE A 1 250 ? 8.429 -7.119 -28.533 1.00 71.44 250 ILE A CA 1
ATOM 1895 C C . ILE A 1 250 ? 9.940 -6.870 -28.679 1.00 71.44 250 ILE A C 1
ATOM 1897 O O . ILE A 1 250 ? 10.450 -6.636 -29.770 1.00 71.44 250 ILE A O 1
ATOM 1901 N N . ARG A 1 251 ? 10.707 -6.989 -27.584 1.00 77.25 251 ARG A N 1
ATOM 1902 C CA . ARG A 1 251 ? 12.175 -6.957 -27.654 1.00 77.25 251 ARG A CA 1
ATOM 1903 C C . ARG A 1 251 ? 12.748 -8.164 -28.402 1.00 77.25 251 ARG A C 1
ATOM 1905 O O . ARG A 1 251 ? 13.797 -8.015 -29.016 1.00 77.25 251 ARG A O 1
ATOM 1912 N N . ALA A 1 252 ? 12.079 -9.314 -28.362 1.00 84.81 252 ALA A N 1
ATOM 1913 C CA . ALA A 1 252 ? 12.483 -10.532 -29.061 1.00 84.81 252 ALA A CA 1
ATOM 1914 C C . ALA A 1 252 ? 12.320 -10.394 -30.587 1.00 84.81 252 ALA A C 1
ATOM 1916 O O . ALA A 1 252 ? 13.094 -10.958 -31.344 1.00 84.81 252 ALA A O 1
ATOM 1917 N N . GLU A 1 253 ? 11.410 -9.542 -31.062 1.00 83.62 253 GLU A N 1
ATOM 1918 C CA . GLU A 1 253 ? 11.282 -9.250 -32.501 1.00 83.62 253 GLU A CA 1
ATOM 1919 C C . GLU A 1 253 ? 12.466 -8.444 -33.057 1.00 83.62 253 GLU A C 1
ATOM 1921 O O . GLU A 1 253 ? 12.752 -8.485 -34.252 1.00 83.62 253 GLU A O 1
ATOM 1926 N N . ARG A 1 254 ? 13.147 -7.680 -32.194 1.00 85.06 254 ARG A N 1
ATOM 1927 C CA . ARG A 1 254 ? 14.231 -6.771 -32.589 1.00 85.06 254 ARG A CA 1
ATOM 1928 C C . ARG A 1 254 ? 15.620 -7.312 -32.278 1.00 85.06 254 ARG A C 1
ATOM 1930 O O . ARG A 1 254 ? 16.568 -6.967 -32.976 1.00 85.06 254 ARG A O 1
ATOM 1937 N N . TYR A 1 255 ? 15.747 -8.101 -31.219 1.00 91.31 255 TYR A N 1
ATOM 1938 C CA . TYR A 1 255 ? 17.028 -8.571 -30.719 1.00 91.31 255 TYR A CA 1
ATOM 1939 C C . TYR A 1 255 ? 17.044 -10.085 -30.606 1.00 91.31 255 TYR A C 1
ATOM 1941 O O . TYR A 1 255 ? 16.105 -10.706 -30.102 1.00 91.31 255 TYR A O 1
ATOM 1949 N N . ARG A 1 256 ? 18.178 -10.678 -30.971 1.00 95.50 256 ARG A N 1
ATOM 1950 C CA . ARG A 1 256 ? 18.439 -12.075 -30.643 1.00 95.50 256 ARG A CA 1
ATOM 1951 C C . ARG A 1 256 ? 18.616 -12.194 -29.130 1.00 95.50 256 ARG A C 1
ATOM 1953 O O . ARG A 1 256 ? 19.253 -11.352 -28.506 1.00 95.50 256 ARG A O 1
ATOM 1960 N N . MET A 1 257 ? 18.069 -13.244 -28.528 1.00 97.19 257 MET A N 1
ATOM 1961 C CA . MET A 1 257 ? 18.105 -13.439 -27.079 1.00 97.19 257 MET A CA 1
ATOM 1962 C C . MET A 1 257 ? 18.904 -14.689 -26.753 1.00 97.19 257 MET A C 1
ATOM 1964 O O . MET A 1 257 ? 18.736 -15.720 -27.403 1.00 97.19 257 MET A O 1
ATOM 1968 N N . VAL A 1 258 ? 19.747 -14.584 -25.731 1.00 98.06 258 VAL A N 1
ATOM 1969 C CA . VAL A 1 258 ? 20.371 -15.719 -25.052 1.00 98.06 258 VAL A CA 1
ATOM 1970 C C . VAL A 1 258 ? 19.702 -15.831 -23.688 1.00 98.06 258 VAL A C 1
ATOM 1972 O O . VAL A 1 258 ? 20.005 -15.083 -22.755 1.00 98.06 258 VAL A O 1
ATOM 1975 N N . LEU A 1 259 ? 18.724 -16.726 -23.624 1.00 98.19 259 LEU A N 1
ATOM 1976 C CA . LEU A 1 259 ? 17.888 -17.030 -22.472 1.00 98.19 259 LEU A CA 1
ATOM 1977 C C . LEU A 1 259 ? 18.614 -18.086 -21.638 1.00 98.19 259 LEU A C 1
ATOM 1979 O O . LEU A 1 259 ? 18.847 -19.193 -22.118 1.00 98.19 259 LEU A O 1
ATOM 1983 N N . VAL A 1 260 ? 18.965 -17.765 -20.396 1.00 98.25 260 VAL A N 1
ATOM 1984 C CA . VAL A 1 260 ? 19.590 -18.728 -19.478 1.00 98.25 260 VAL A CA 1
ATOM 1985 C C . VAL A 1 260 ? 18.613 -19.027 -18.354 1.00 98.25 260 VAL A C 1
ATOM 1987 O O . VAL A 1 260 ? 18.219 -18.120 -17.619 1.00 98.25 260 VAL A O 1
ATOM 1990 N N . GLN A 1 261 ? 18.194 -20.285 -18.239 1.00 96.94 261 GLN A N 1
ATOM 1991 C CA . GLN A 1 261 ? 17.202 -20.724 -17.260 1.00 96.94 261 GLN A CA 1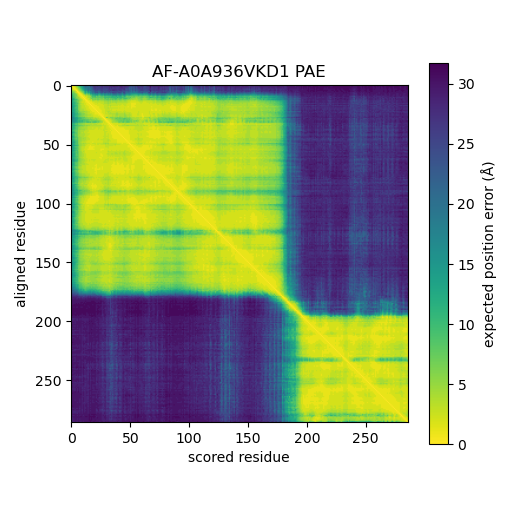
ATOM 1992 C C . GLN A 1 261 ? 17.687 -22.002 -16.559 1.00 96.94 261 GLN A C 1
ATOM 1994 O O . GLN A 1 261 ? 17.697 -23.056 -17.190 1.00 96.94 261 GLN A O 1
ATOM 1999 N N . PRO A 1 262 ? 18.089 -21.941 -15.277 1.00 92.75 262 PRO A N 1
ATOM 2000 C CA . PRO A 1 262 ? 18.594 -23.113 -14.562 1.00 92.75 262 PRO A CA 1
ATOM 2001 C C . PRO A 1 262 ? 17.522 -24.159 -14.249 1.00 92.75 262 PRO A C 1
ATOM 2003 O O . PRO A 1 262 ? 17.870 -25.318 -14.037 1.00 92.75 262 PRO A O 1
ATOM 2006 N N . ASP A 1 263 ? 16.245 -23.771 -14.190 1.00 91.06 263 ASP A N 1
ATOM 2007 C CA . ASP A 1 263 ? 15.141 -24.684 -13.900 1.00 91.06 263 ASP A CA 1
ATOM 2008 C C . ASP A 1 263 ? 14.635 -25.363 -15.190 1.00 91.06 263 ASP A C 1
ATOM 2010 O O . ASP A 1 263 ? 13.989 -24.703 -16.018 1.00 91.06 263 ASP A O 1
ATOM 2014 N N . PRO A 1 264 ? 14.855 -26.682 -15.371 1.00 90.88 264 PRO A N 1
ATOM 2015 C CA . PRO A 1 264 ? 14.419 -27.382 -16.574 1.00 90.88 264 PRO A CA 1
ATOM 2016 C C . PRO A 1 264 ? 12.894 -27.403 -16.743 1.00 90.88 264 PRO A C 1
ATOM 2018 O O . PRO A 1 264 ? 12.403 -27.505 -17.867 1.00 90.88 264 PRO A O 1
ATOM 2021 N N . TYR A 1 265 ? 12.133 -27.268 -15.651 1.00 86.62 265 TYR A N 1
ATOM 2022 C CA . TYR A 1 265 ? 10.676 -27.168 -15.699 1.00 86.62 265 TYR A CA 1
ATOM 2023 C C . TYR A 1 265 ? 10.240 -25.863 -16.371 1.00 86.62 265 TYR A C 1
ATOM 2025 O O . TYR A 1 265 ? 9.411 -25.863 -17.281 1.00 86.62 265 TYR A O 1
ATOM 2033 N N . ILE A 1 266 ? 10.842 -24.740 -15.968 1.00 85.94 266 ILE A N 1
ATOM 2034 C CA . ILE A 1 266 ? 10.566 -23.432 -16.574 1.00 85.94 266 ILE A CA 1
ATOM 2035 C C . ILE A 1 266 ? 11.075 -23.402 -18.018 1.00 85.94 266 ILE A C 1
ATOM 2037 O O . ILE A 1 266 ? 10.387 -22.878 -18.892 1.00 85.94 266 ILE A O 1
ATOM 2041 N N . ALA A 1 267 ? 12.236 -24.003 -18.292 1.00 93.50 267 ALA A N 1
ATOM 2042 C CA . ALA A 1 267 ? 12.759 -24.129 -19.649 1.00 93.50 267 ALA A CA 1
ATOM 2043 C C . ALA A 1 267 ? 11.795 -24.899 -20.572 1.00 93.50 267 ALA A C 1
ATOM 2045 O O . ALA A 1 267 ? 11.532 -24.452 -21.688 1.00 93.50 267 ALA A O 1
ATOM 2046 N N . GLY A 1 268 ? 11.197 -25.995 -20.092 1.00 91.69 268 GLY A N 1
ATOM 2047 C CA . GLY A 1 268 ? 10.148 -26.719 -20.818 1.00 91.69 268 GLY A CA 1
ATOM 2048 C C . GLY A 1 268 ? 8.933 -25.843 -21.137 1.00 91.69 268 GLY A C 1
ATOM 2049 O O . GLY A 1 268 ? 8.444 -25.849 -22.265 1.00 91.69 268 GLY A O 1
ATOM 2050 N N . HIS A 1 269 ? 8.507 -25.003 -20.190 1.00 89.69 269 HIS A N 1
ATOM 2051 C CA . HIS A 1 269 ? 7.405 -24.056 -20.403 1.00 89.69 269 HIS A CA 1
ATOM 2052 C C . HIS A 1 269 ? 7.716 -22.961 -21.423 1.00 89.69 269 HIS A C 1
ATOM 2054 O O . HIS A 1 269 ? 6.827 -22.568 -22.176 1.00 89.69 269 HIS A O 1
ATOM 2060 N N . ILE A 1 270 ? 8.960 -22.478 -21.482 1.00 92.12 270 ILE A N 1
ATOM 2061 C CA . ILE A 1 270 ? 9.400 -21.539 -22.528 1.00 92.12 270 ILE A CA 1
ATOM 2062 C C . ILE A 1 270 ? 9.213 -22.172 -23.913 1.00 92.12 270 ILE A C 1
ATOM 2064 O O . ILE A 1 270 ? 8.653 -21.536 -24.807 1.00 92.12 270 ILE A O 1
ATOM 2068 N N . LEU A 1 271 ? 9.628 -23.433 -24.078 1.00 95.06 271 LEU A N 1
ATOM 2069 C CA . LEU A 1 271 ? 9.463 -24.169 -25.334 1.00 95.06 271 LEU A CA 1
ATOM 2070 C C . LEU A 1 271 ? 7.986 -24.386 -25.672 1.00 95.06 271 LEU A C 1
ATOM 2072 O O . LEU A 1 271 ? 7.573 -24.114 -26.797 1.00 95.06 271 LEU A O 1
ATOM 2076 N N . ASP A 1 272 ? 7.178 -24.822 -24.703 1.00 91.44 272 ASP A N 1
ATOM 2077 C CA . ASP A 1 272 ? 5.742 -25.043 -24.898 1.00 91.44 272 ASP A CA 1
ATOM 2078 C C . ASP A 1 272 ? 5.023 -23.775 -25.355 1.00 91.44 272 ASP A C 1
ATOM 2080 O O . ASP A 1 272 ? 4.291 -23.810 -26.343 1.00 91.44 272 ASP A O 1
ATOM 2084 N N . ARG A 1 273 ? 5.251 -22.644 -24.671 1.00 86.56 273 ARG A N 1
ATOM 2085 C CA . ARG A 1 273 ? 4.619 -21.367 -25.033 1.00 86.56 273 ARG A CA 1
ATOM 2086 C C . ARG A 1 273 ? 5.022 -20.917 -26.433 1.00 86.56 273 ARG A C 1
ATOM 2088 O O . ARG A 1 273 ? 4.182 -20.419 -27.178 1.00 86.56 273 ARG A O 1
ATOM 2095 N N . TYR A 1 274 ? 6.286 -21.108 -26.805 1.00 90.06 274 TYR A N 1
ATOM 2096 C CA . TYR A 1 274 ? 6.746 -20.761 -28.145 1.00 90.06 274 TYR A CA 1
ATOM 2097 C C . TYR A 1 274 ? 6.100 -21.650 -29.217 1.00 90.06 274 TYR A C 1
ATOM 2099 O O . TYR A 1 274 ? 5.604 -21.150 -30.227 1.00 90.06 274 TYR A O 1
ATOM 2107 N N . VAL A 1 275 ? 6.026 -22.961 -28.973 1.00 91.12 275 VAL A N 1
ATOM 2108 C CA . VAL A 1 275 ? 5.395 -23.931 -29.881 1.00 91.12 275 VAL A CA 1
ATOM 2109 C C . VAL A 1 275 ? 3.893 -23.698 -30.030 1.00 91.12 275 VAL A C 1
ATOM 2111 O O . VAL A 1 275 ? 3.360 -23.879 -31.123 1.00 91.12 275 VAL A O 1
ATOM 2114 N N . GLU A 1 276 ? 3.194 -23.295 -28.972 1.00 85.69 276 GLU A N 1
ATOM 2115 C CA . GLU A 1 276 ? 1.765 -22.971 -29.047 1.00 85.69 276 GLU A CA 1
ATOM 2116 C C . GLU A 1 276 ? 1.467 -21.822 -30.015 1.00 85.69 276 GLU A C 1
ATOM 2118 O O . GLU A 1 276 ? 0.435 -21.844 -30.686 1.00 85.69 276 GLU A O 1
ATOM 2123 N N . LEU A 1 277 ? 2.366 -20.840 -30.103 1.00 80.56 277 LEU A N 1
ATOM 2124 C CA . LEU A 1 277 ? 2.180 -19.650 -30.932 1.00 80.56 277 LEU A CA 1
ATOM 2125 C C . LEU A 1 277 ? 2.729 -19.817 -32.350 1.00 80.56 277 LEU A C 1
ATOM 2127 O O . LEU A 1 277 ? 2.097 -19.369 -33.306 1.00 80.56 277 LEU A O 1
ATOM 2131 N N . TYR A 1 278 ? 3.885 -20.467 -32.494 1.00 85.62 278 TYR A N 1
ATOM 2132 C CA . TYR A 1 278 ? 4.625 -20.529 -33.761 1.00 85.62 278 TYR A CA 1
ATOM 2133 C C . TYR A 1 278 ? 4.721 -21.939 -34.359 1.00 85.62 278 TYR A C 1
ATOM 2135 O O . TYR A 1 278 ? 5.239 -22.113 -35.461 1.00 85.62 278 TYR A O 1
ATOM 2143 N N . GLY A 1 279 ? 4.182 -22.951 -33.676 1.00 86.38 279 GLY A N 1
ATOM 2144 C CA . GLY A 1 279 ? 4.238 -24.348 -34.096 1.00 86.38 279 GLY A CA 1
ATOM 2145 C C . GLY A 1 279 ? 5.543 -25.052 -33.710 1.00 86.38 279 GLY A C 1
ATOM 2146 O O . GLY A 1 279 ? 6.513 -24.444 -33.261 1.00 86.38 279 GLY A O 1
ATOM 2147 N N . ARG A 1 280 ? 5.568 -26.381 -33.882 1.00 82.50 280 ARG A N 1
ATOM 2148 C CA . ARG A 1 280 ? 6.709 -27.231 -33.481 1.00 82.50 280 ARG A CA 1
ATOM 2149 C C . ARG A 1 280 ? 7.992 -26.953 -34.258 1.00 82.50 280 ARG A C 1
ATOM 2151 O O . ARG A 1 280 ? 9.066 -27.154 -33.709 1.00 82.50 280 ARG A O 1
ATOM 2158 N N . ASP A 1 281 ? 7.875 -26.476 -35.491 1.00 85.06 281 ASP A N 1
ATOM 2159 C CA . ASP A 1 281 ? 9.028 -26.172 -36.343 1.00 85.06 281 ASP A CA 1
ATOM 2160 C C . ASP A 1 281 ? 9.793 -24.921 -35.867 1.00 85.06 281 ASP A C 1
ATOM 2162 O O . ASP A 1 281 ? 10.887 -24.645 -36.350 1.00 85.06 281 ASP A O 1
ATOM 2166 N N . GLY A 1 282 ? 9.231 -24.172 -34.908 1.00 80.38 282 GLY A N 1
ATOM 2167 C CA . GLY A 1 282 ? 9.849 -22.993 -34.306 1.00 80.38 282 GLY A CA 1
ATOM 2168 C C . GLY A 1 282 ? 10.886 -23.296 -33.221 1.00 80.38 282 GLY A C 1
ATOM 2169 O O . GLY A 1 282 ? 11.521 -22.362 -32.737 1.00 80.38 282 GLY A O 1
ATOM 2170 N N . ILE A 1 283 ? 11.071 -24.560 -32.825 1.00 93.38 283 ILE A N 1
ATOM 2171 C CA . ILE A 1 283 ? 12.094 -24.947 -31.845 1.00 93.38 283 ILE A CA 1
ATOM 2172 C C . ILE A 1 283 ? 12.987 -26.077 -32.367 1.00 93.38 283 ILE A C 1
ATOM 2174 O O . ILE A 1 283 ? 12.555 -26.927 -33.143 1.00 93.38 283 ILE A O 1
ATOM 2178 N N . GLY A 1 284 ? 14.233 -26.116 -31.903 1.00 91.12 284 GLY A N 1
ATOM 2179 C CA . GLY A 1 284 ? 15.198 -27.167 -32.231 1.00 91.12 284 GLY A CA 1
ATOM 2180 C C . GLY A 1 284 ? 16.166 -27.401 -31.079 1.00 91.12 284 GLY A C 1
ATOM 2181 O O . GLY A 1 284 ? 16.396 -26.495 -30.289 1.00 91.12 284 GLY A O 1
ATOM 2182 N N . LYS A 1 285 ? 16.714 -28.609 -30.957 1.00 91.94 285 LYS A N 1
ATOM 2183 C CA . LYS A 1 285 ? 17.723 -28.936 -29.943 1.00 91.94 285 LYS A CA 1
ATOM 2184 C C . LYS A 1 285 ? 19.073 -29.150 -30.621 1.00 91.94 285 LYS A C 1
ATOM 2186 O O . LYS A 1 285 ? 19.107 -29.853 -31.633 1.00 91.94 285 LYS A O 1
ATOM 2191 N N . ASP A 1 286 ? 20.124 -28.577 -30.042 1.00 85.44 286 ASP A N 1
ATOM 2192 C CA . ASP A 1 286 ? 21.518 -28.803 -30.451 1.00 85.44 286 ASP A CA 1
ATOM 2193 C C . ASP A 1 286 ? 22.103 -30.106 -29.880 1.00 85.44 286 ASP A C 1
ATOM 2195 O O . ASP A 1 286 ? 21.735 -30.501 -28.744 1.00 85.44 286 ASP A O 1
#

Sequence (286 aa):
MQEPALPLTPTGDLLTLRYVPLSAAKLWDRNAKLHDIGALATSIALHGFRDPPAYDAALDAFVEGNGRTEALQWMYAQGQERPRGIGLDAKTGEWCIPVLFGVDARSRLAAERYGIDHNNLVLAGGDFTAIDMAKNWGPGYLQIVQEMAEAKQLPVSVQAEDVQALVANALEQAQAEEATPPSDGSLLALANVVIGDPVHTVVAGDIWHVGDHLLICADVMTDWPIWAPYLQGDDVLFVPYAGPFAPLTIRAERYRMVLVQPDPYIAGHILDRYVELYGRDGIGKD

pLDDT: mean 87.64, std 14.1, range [33.31, 98.25]

Secondary structure (DSSP, 8-state):
-PPPPPPP---SS--EEEEEEGGG--B-TT--B---HHHHHHHHHHH---S--EEETTTTEEEE-HHHHHHHHHHHHTTPPPPTT-EE-TTT--EEEEEEE-S--SSHHHHHHHHHHHHHHHHGGG---HHHHHTTB-THHHHHHHHHHHTT---TT--HHHHHHHHHHHHHHHHHHHTS----THHHHTT-S-----SS---TT-EEEETTEEEE-S-TTT-HHHHGGG--STTEEEEET--TTGGGSHHHHHSEEEEE-S-HHHHHHHHHHHHHHH-GGGEEE-